Protein AF-0000000084345725 (afdb_homodimer)

Organism: NCBI:txid1533

Structure (mmCIF, N/CA/C/O backbone):
data_AF-0000000084345725-model_v1
#
loop_
_entity.id
_entity.type
_entity.pdbx_description
1 polymer 'Helix-turn-helix domain-containing protein'
#
loop_
_atom_site.group_PDB
_atom_site.id
_atom_site.type_symbol
_atom_site.label_atom_id
_atom_site.label_alt_id
_atom_site.label_comp_id
_atom_site.label_asym_id
_atom_site.label_entity_id
_atom_site.label_seq_id
_atom_site.pdbx_PDB_ins_code
_atom_site.Cartn_x
_atom_site.Cartn_y
_atom_site.Cartn_z
_atom_site.occupancy
_atom_site.B_iso_or_equiv
_atom_site.auth_seq_id
_atom_site.auth_comp_id
_atom_site.auth_asym_id
_atom_site.auth_atom_id
_atom_site.pdbx_PDB_model_num
ATOM 1 N N . MET A 1 1 ? 0.33 28.078 0.198 1 76.5 1 MET A N 1
ATOM 2 C CA . MET A 1 1 ? 0.834 27.156 1.213 1 76.5 1 MET A CA 1
ATOM 3 C C . MET A 1 1 ? 2.285 27.469 1.562 1 76.5 1 MET A C 1
ATOM 5 O O . MET A 1 1 ? 3.104 27.703 0.672 1 76.5 1 MET A O 1
ATOM 9 N N . LYS A 1 2 ? 2.539 27.641 2.902 1 86.38 2 LYS A N 1
ATOM 10 C CA . LYS A 1 2 ? 3.906 27.875 3.361 1 86.38 2 LYS A CA 1
ATOM 11 C C . LYS A 1 2 ? 4.734 26.594 3.273 1 86.38 2 LYS A C 1
ATOM 13 O O . LYS A 1 2 ? 4.184 25.5 3.193 1 86.38 2 LYS A O 1
ATOM 18 N N . ASP A 1 3 ? 6.055 26.812 3.158 1 85.25 3 ASP A N 1
ATOM 19 C CA . ASP A 1 3 ? 6.922 25.641 3.16 1 85.25 3 ASP A CA 1
ATOM 20 C C . ASP A 1 3 ? 6.941 24.969 4.535 1 85.25 3 ASP A C 1
ATOM 22 O O . ASP A 1 3 ? 6.672 23.766 4.652 1 85.25 3 ASP A O 1
ATOM 26 N N . ILE A 1 4 ? 7.258 25.906 5.484 1 87.38 4 ILE A N 1
ATOM 27 C CA . ILE A 1 4 ? 7.336 25.406 6.848 1 87.38 4 ILE A CA 1
ATOM 28 C C . ILE A 1 4 ? 6.574 26.328 7.789 1 87.38 4 ILE A C 1
ATOM 30 O O . ILE A 1 4 ? 6.688 27.547 7.691 1 87.38 4 ILE A O 1
ATOM 34 N N . VAL A 1 5 ? 5.73 25.781 8.664 1 87.88 5 VAL A N 1
ATOM 35 C CA . VAL A 1 5 ? 5.129 26.484 9.781 1 87.88 5 VAL A CA 1
ATOM 36 C C . VAL A 1 5 ? 5.676 25.953 11.102 1 87.88 5 VAL A C 1
ATOM 38 O O . VAL A 1 5 ? 5.762 24.734 11.289 1 87.88 5 VAL A O 1
ATOM 41 N N . LYS A 1 6 ? 6.098 26.859 11.922 1 86.19 6 LYS A N 1
ATOM 42 C CA . LYS A 1 6 ? 6.621 26.484 13.227 1 86.19 6 LYS A CA 1
ATOM 43 C C . LYS A 1 6 ? 5.52 26.484 14.281 1 86.19 6 LYS A C 1
ATOM 45 O O . LYS A 1 6 ? 4.793 27.469 14.43 1 86.19 6 LYS A O 1
ATOM 50 N N . LEU A 1 7 ? 5.371 25.328 14.898 1 86.88 7 LEU A N 1
ATOM 51 C CA . LEU A 1 7 ? 4.484 25.234 16.047 1 86.88 7 LEU A CA 1
ATOM 52 C C . LEU A 1 7 ? 5.234 25.547 17.344 1 86.88 7 LEU A C 1
ATOM 54 O O . LEU A 1 7 ? 6.145 24.812 17.734 1 86.88 7 LEU A O 1
ATOM 58 N N . THR A 1 8 ? 4.812 26.562 18 1 83.88 8 THR A N 1
ATOM 59 C CA . THR A 1 8 ? 5.637 27.109 19.078 1 83.88 8 THR A CA 1
ATOM 60 C C . THR A 1 8 ? 4.93 27 20.422 1 83.88 8 THR A C 1
ATOM 62 O O . THR A 1 8 ? 5.535 27.219 21.469 1 83.88 8 THR A O 1
ATOM 65 N N . THR A 1 9 ? 3.662 26.656 20.438 1 84.12 9 THR A N 1
ATOM 66 C CA . THR A 1 9 ? 2.945 26.547 21.703 1 84.12 9 THR A CA 1
ATOM 67 C C . THR A 1 9 ? 2.576 25.094 21.984 1 84.12 9 THR A C 1
ATOM 69 O O . THR A 1 9 ? 2.438 24.281 21.062 1 84.12 9 THR A O 1
ATOM 72 N N . LEU A 1 10 ? 2.434 24.797 23.266 1 82.69 10 LEU A N 1
ATOM 73 C CA . LEU A 1 10 ? 2.023 23.453 23.672 1 82.69 10 LEU A CA 1
ATOM 74 C C . LEU A 1 10 ? 0.657 23.109 23.078 1 82.69 10 LEU A C 1
ATOM 76 O O . LEU A 1 10 ? 0.41 21.953 22.719 1 82.69 10 LEU A O 1
ATOM 80 N N . GLU A 1 11 ? -0.155 24.094 23.031 1 86.62 11 GLU A N 1
ATOM 81 C CA . GLU A 1 11 ? -1.493 23.891 22.484 1 86.62 11 GLU A CA 1
ATOM 82 C C . GLU A 1 11 ? -1.433 23.484 21.016 1 86.62 11 GLU A C 1
ATOM 84 O O . GLU A 1 11 ? -2.146 22.578 20.578 1 86.62 11 GLU A O 1
ATOM 89 N N . GLN A 1 12 ? -0.659 24.141 20.25 1 88.56 12 GLN A N 1
ATOM 90 C CA . GLN A 1 12 ? -0.478 23.812 18.844 1 88.56 12 GLN A CA 1
ATOM 91 C C . GLN A 1 12 ? 0.077 22.391 18.672 1 88.56 12 GLN A C 1
ATOM 93 O O . GLN A 1 12 ? -0.401 21.625 17.828 1 88.56 12 GLN A O 1
ATOM 98 N N . ILE A 1 13 ? 0.986 22.094 19.484 1 85.19 13 ILE A N 1
ATOM 99 C CA . ILE A 1 13 ? 1.652 20.812 19.391 1 85.19 13 ILE A CA 1
ATOM 100 C C . ILE A 1 13 ? 0.672 19.688 19.766 1 85.19 13 ILE A C 1
ATOM 102 O O . ILE A 1 13 ? 0.601 18.672 19.078 1 85.19 13 ILE A O 1
ATOM 106 N N . LYS A 1 14 ? -0.036 19.891 20.844 1 88.12 14 LYS A N 1
ATOM 107 C CA . LYS A 1 14 ? -1.043 18.922 21.25 1 88.12 14 LYS A CA 1
ATOM 108 C C . LYS A 1 14 ? -2.117 18.75 20.172 1 88.12 14 LYS A C 1
ATOM 110 O O . LYS A 1 14 ? -2.557 17.641 19.906 1 88.12 14 LYS A O 1
ATOM 115 N N . THR A 1 15 ? -2.51 19.875 19.672 1 92.81 15 THR A N 1
ATOM 116 C CA . THR A 1 15 ? -3.518 19.844 18.609 1 92.81 15 THR A CA 1
ATOM 117 C C . THR A 1 15 ? -3.004 19.094 17.391 1 92.81 15 THR A C 1
ATOM 119 O O . THR A 1 15 ? -3.705 18.234 16.844 1 92.81 15 THR A O 1
ATOM 122 N N . TYR A 1 16 ? -1.812 19.312 17.047 1 91.12 16 TYR A N 1
ATOM 123 C CA . TYR A 1 16 ? -1.179 18.719 15.867 1 91.12 16 TYR A CA 1
ATOM 124 C C . TYR A 1 16 ? -0.95 17.219 16.078 1 91.12 16 TYR A C 1
ATOM 126 O O . TYR A 1 16 ? -1.096 16.422 15.148 1 91.12 16 TYR A O 1
ATOM 134 N N . SER A 1 17 ? -0.667 16.844 17.344 1 89.12 17 SER A N 1
ATOM 135 C CA . SER A 1 17 ? -0.181 15.5 17.625 1 89.12 17 SER A CA 1
ATOM 136 C C . SER A 1 17 ? -1.336 14.531 17.875 1 89.12 17 SER A C 1
ATOM 138 O O . SER A 1 17 ? -1.119 13.336 18.078 1 89.12 17 SER A O 1
ATOM 140 N N . ASP A 1 18 ? -2.521 15.039 17.891 1 92.88 18 ASP A N 1
ATOM 141 C CA . ASP A 1 18 ? -3.678 14.172 18.078 1 92.88 18 ASP A CA 1
ATOM 142 C C . ASP A 1 18 ? -3.785 13.141 16.953 1 92.88 18 ASP A C 1
ATOM 144 O O . ASP A 1 18 ? -3.736 13.5 15.773 1 92.88 18 ASP A O 1
ATOM 148 N N . PRO A 1 19 ? -3.938 11.875 17.312 1 93.12 19 PRO A N 1
ATOM 149 C CA . PRO A 1 19 ? -3.938 10.812 16.297 1 93.12 19 PRO A CA 1
ATOM 150 C C . PRO A 1 19 ? -5.016 11.016 15.242 1 93.12 19 PRO A C 1
ATOM 152 O O . PRO A 1 19 ? -4.773 10.766 14.055 1 93.12 19 PRO A O 1
ATOM 155 N N . TYR A 1 20 ? -6.191 11.336 15.633 1 94.06 20 TYR A N 1
ATOM 156 C CA . TYR A 1 20 ? -7.266 11.547 14.672 1 94.06 20 TYR A CA 1
ATOM 157 C C . TYR A 1 20 ? -6.957 12.727 13.766 1 94.06 20 TYR A C 1
ATOM 159 O O . TYR A 1 20 ? -7.219 12.68 12.562 1 94.06 20 TYR A O 1
ATOM 167 N N . ARG A 1 21 ? -6.418 13.742 14.281 1 95.38 21 ARG A N 1
ATOM 168 C CA . ARG A 1 21 ? -6.066 14.914 13.5 1 95.38 21 ARG A CA 1
ATOM 169 C C . ARG A 1 21 ? -4.898 14.625 12.562 1 95.38 21 ARG A C 1
ATOM 171 O O . ARG A 1 21 ? -4.836 15.148 1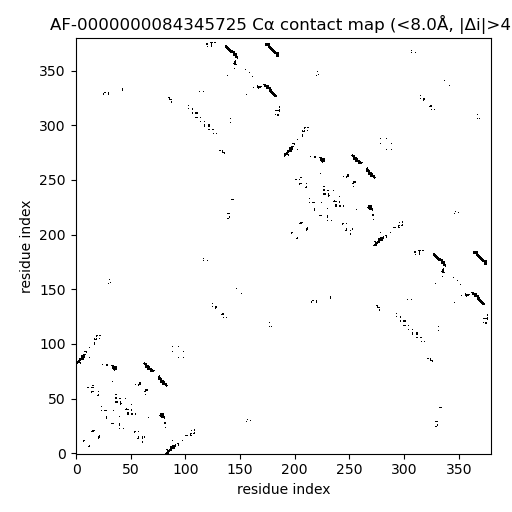1.453 1 95.38 21 ARG A O 1
ATOM 178 N N . LEU A 1 22 ? -4.051 13.789 13.086 1 92.5 22 LEU A N 1
ATOM 179 C CA . LEU A 1 22 ? -2.963 13.352 12.219 1 92.5 22 LEU A CA 1
ATOM 180 C C . LEU A 1 22 ? -3.504 12.586 11.016 1 92.5 22 LEU A C 1
ATOM 182 O O . LEU A 1 22 ? -2.992 12.719 9.898 1 92.5 22 LEU A O 1
ATOM 186 N N . LYS A 1 23 ? -4.5 11.812 11.211 1 93.56 23 LYS A N 1
ATOM 187 C CA . LYS A 1 23 ? -5.145 11.109 10.102 1 93.56 23 LYS A CA 1
ATOM 188 C C . LYS A 1 23 ? -5.762 12.086 9.109 1 93.56 23 LYS A C 1
ATOM 190 O O . LYS A 1 23 ? -5.621 11.922 7.895 1 93.56 23 LYS A O 1
ATOM 195 N N . ILE A 1 24 ? -6.402 13.094 9.609 1 94.56 24 ILE A N 1
ATOM 196 C CA . ILE A 1 24 ? -7.02 14.117 8.773 1 94.56 24 ILE A CA 1
ATOM 197 C C . ILE A 1 24 ? -5.949 14.844 7.957 1 94.56 24 ILE A C 1
ATOM 199 O O . ILE A 1 24 ? -6.094 15.016 6.746 1 94.56 24 ILE A O 1
ATOM 203 N N . ILE A 1 25 ? -4.879 15.219 8.641 1 92.62 25 ILE A N 1
ATOM 204 C CA . ILE A 1 25 ? -3.781 15.945 8.008 1 92.62 25 ILE A CA 1
ATOM 205 C C . ILE A 1 25 ? -3.174 15.086 6.902 1 92.62 25 ILE A C 1
ATOM 207 O O . ILE A 1 25 ? -2.932 15.57 5.793 1 92.62 25 ILE A O 1
ATOM 211 N N . THR A 1 26 ? -2.984 13.812 7.23 1 89.5 26 THR A N 1
ATOM 212 C CA . THR A 1 26 ? -2.424 12.875 6.262 1 89.5 26 THR A CA 1
ATOM 213 C C . THR A 1 26 ? -3.33 12.758 5.043 1 89.5 26 THR A C 1
ATOM 215 O O . THR A 1 26 ? -2.855 12.789 3.904 1 89.5 26 THR A O 1
ATOM 218 N N . LEU A 1 27 ? -4.566 12.625 5.277 1 90.88 27 LEU A N 1
ATOM 219 C CA . LEU A 1 27 ? -5.543 12.5 4.199 1 90.88 27 LEU A CA 1
ATOM 220 C C . LEU A 1 27 ? -5.523 13.727 3.299 1 90.88 27 LEU A C 1
ATOM 222 O O . LEU A 1 27 ? -5.465 13.609 2.072 1 90.88 27 LEU A O 1
ATOM 226 N N . ILE A 1 28 ? -5.551 14.906 3.885 1 92.06 28 ILE A N 1
ATOM 227 C CA . ILE A 1 28 ? -5.574 16.141 3.109 1 92.06 28 ILE A CA 1
ATOM 228 C C . ILE A 1 28 ? -4.277 16.281 2.316 1 92.06 28 ILE A C 1
ATOM 230 O O . ILE A 1 28 ? -4.301 16.609 1.131 1 92.06 28 ILE A O 1
ATOM 234 N N . ARG A 1 29 ? -3.203 16 2.99 1 88.06 29 ARG A N 1
ATOM 235 C CA . ARG A 1 29 ? -1.896 16.109 2.346 1 88.06 29 ARG A CA 1
ATOM 236 C C . ARG A 1 29 ? -1.817 15.195 1.122 1 88.06 29 ARG A C 1
ATOM 238 O O . ARG A 1 29 ? -1.421 15.641 0.041 1 88.06 29 ARG A O 1
ATOM 245 N N . ASN A 1 30 ? -2.248 14.023 1.254 1 85.44 30 ASN A N 1
ATOM 246 C CA . ASN A 1 30 ? -2.1 13.023 0.203 1 85.44 30 ASN A CA 1
ATOM 247 C C . ASN A 1 30 ? -3.154 13.188 -0.886 1 85.44 30 ASN A C 1
ATOM 249 O O . ASN A 1 30 ? -3.006 12.656 -1.988 1 85.44 30 ASN A O 1
ATOM 253 N N . ASN A 1 31 ? -4.246 13.859 -0.518 1 86.25 31 ASN A N 1
ATOM 254 C CA . ASN A 1 31 ? -5.254 14.172 -1.526 1 86.25 31 ASN A CA 1
ATOM 255 C C . ASN A 1 31 ? -4.777 15.273 -2.469 1 86.25 31 ASN A C 1
ATOM 257 O O . ASN A 1 31 ? -5.293 15.406 -3.58 1 86.25 31 ASN A O 1
ATOM 261 N N . LYS A 1 32 ? -3.861 16.125 -2.035 1 83.94 32 LYS A N 1
ATOM 262 C CA . LYS A 1 32 ? -3.195 17.188 -2.795 1 83.94 32 LYS A CA 1
ATOM 263 C C . LYS A 1 32 ? -4.195 18.234 -3.268 1 83.94 32 LYS A C 1
ATOM 265 O O . LYS A 1 32 ? -3.918 18.984 -4.207 1 83.94 32 LYS A O 1
ATOM 270 N N . GLU A 1 33 ? -5.41 18.203 -2.787 1 88.62 33 GLU A N 1
ATOM 271 C CA . GLU A 1 33 ? -6.445 19.188 -3.053 1 88.62 33 GLU A CA 1
ATOM 272 C C . GLU A 1 33 ? -7.266 19.484 -1.8 1 88.62 33 GLU A C 1
ATOM 274 O O . GLU A 1 33 ? -7.383 18.625 -0.917 1 88.62 33 GLU A O 1
ATOM 279 N N . PRO A 1 34 ? -7.781 20.703 -1.775 1 95.12 34 PRO A N 1
ATOM 280 C CA . PRO A 1 34 ? -8.664 21 -0.646 1 95.12 34 PRO A CA 1
ATOM 281 C C . PRO A 1 34 ? -9.891 20.094 -0.6 1 95.12 34 PRO A C 1
ATOM 283 O O . PRO A 1 34 ? -10.367 19.641 -1.644 1 95.12 34 PRO A O 1
ATOM 286 N N . LEU A 1 35 ? -10.383 19.859 0.597 1 95.88 35 LEU A N 1
ATOM 287 C CA . LEU A 1 35 ? -11.516 18.969 0.813 1 95.88 35 LEU A CA 1
ATOM 288 C C . LEU A 1 35 ? -12.539 19.609 1.746 1 95.88 35 LEU A C 1
ATOM 290 O O . LEU A 1 35 ? -12.18 20.391 2.623 1 95.88 35 LEU A O 1
ATOM 294 N N . THR A 1 36 ? -13.781 19.234 1.504 1 95.75 36 THR A N 1
ATOM 295 C CA . THR A 1 36 ? -14.828 19.609 2.451 1 95.75 36 THR A CA 1
ATOM 296 C C . THR A 1 36 ? -14.836 18.672 3.65 1 95.75 36 THR A C 1
ATOM 298 O O . THR A 1 36 ? -14.258 17.578 3.594 1 95.75 36 THR A O 1
ATOM 301 N N . VAL A 1 37 ? -15.508 19.172 4.699 1 95.81 37 VAL A N 1
ATOM 302 C CA . VAL A 1 37 ? -15.672 18.328 5.879 1 95.81 37 VAL A CA 1
ATOM 303 C C . VAL A 1 37 ? -16.375 17.016 5.488 1 95.81 37 VAL A C 1
ATOM 305 O O . VAL A 1 37 ? -15.977 15.945 5.938 1 95.81 37 VAL A O 1
ATOM 308 N N . LYS A 1 38 ? -17.281 17.094 4.656 1 93.88 38 LYS A N 1
ATOM 309 C CA . LYS A 1 38 ? -18.031 15.922 4.215 1 93.88 38 LYS A CA 1
ATOM 310 C C . LYS A 1 38 ? -17.125 14.953 3.467 1 93.88 38 LYS A C 1
ATOM 312 O O . LYS A 1 38 ? -17.188 13.742 3.689 1 93.88 38 LYS A O 1
ATOM 317 N N . GLU A 1 39 ? -16.375 15.414 2.621 1 93.25 39 GLU A N 1
ATOM 318 C CA . GLU A 1 39 ? -15.453 14.578 1.855 1 93.25 39 GLU A CA 1
ATOM 319 C C . GLU A 1 39 ? -14.445 13.891 2.768 1 93.25 39 GLU A C 1
ATOM 321 O O . GLU A 1 39 ? -14.141 12.711 2.584 1 93.25 39 GLU A O 1
ATOM 326 N N . ILE A 1 40 ? -13.938 14.609 3.701 1 95.06 40 ILE A N 1
ATOM 327 C CA . ILE A 1 40 ? -12.984 14.047 4.652 1 95.06 40 ILE A CA 1
ATOM 328 C C . ILE A 1 40 ? -13.648 12.93 5.453 1 95.06 40 ILE A C 1
ATOM 330 O O . ILE A 1 40 ? -13.078 11.844 5.613 1 95.06 40 ILE A O 1
ATOM 334 N N . ALA A 1 41 ? -14.828 13.211 5.887 1 94.62 41 ALA A N 1
ATOM 335 C CA . ALA A 1 41 ? -15.578 12.234 6.66 1 94.62 41 ALA A CA 1
ATOM 336 C C . ALA A 1 41 ? -15.828 10.961 5.848 1 94.62 41 ALA A C 1
ATOM 338 O O . ALA A 1 41 ? -15.648 9.852 6.348 1 94.62 41 ALA A O 1
ATOM 339 N N . ASP A 1 42 ? -16.203 11.109 4.629 1 89.88 42 ASP A N 1
ATOM 340 C CA . ASP A 1 42 ? -16.453 9.977 3.748 1 89.88 42 ASP A CA 1
ATOM 341 C C . ASP A 1 42 ? -15.195 9.133 3.553 1 89.88 42 ASP A C 1
ATOM 343 O O . ASP A 1 42 ? -15.234 7.906 3.652 1 89.88 42 ASP A O 1
ATOM 347 N N . LYS A 1 43 ? -14.109 9.812 3.328 1 87.81 43 LYS A N 1
ATOM 348 C CA . LYS A 1 43 ? -12.859 9.125 3.043 1 87.81 43 LYS A CA 1
ATOM 349 C C . LYS A 1 43 ? -12.328 8.414 4.285 1 87.81 43 LYS A C 1
ATOM 351 O O . LYS A 1 43 ? -11.656 7.383 4.18 1 87.81 43 LYS A O 1
ATOM 356 N N . LEU A 1 44 ? -12.594 8.945 5.445 1 89.44 44 LEU A N 1
ATOM 357 C CA . LEU A 1 44 ? -12.156 8.344 6.703 1 89.44 44 LEU A CA 1
ATOM 358 C C . LEU A 1 44 ? -13.219 7.41 7.262 1 89.44 44 LEU A C 1
ATOM 360 O O . LEU A 1 44 ? -13.008 6.75 8.281 1 89.44 44 LEU A O 1
ATOM 364 N N . GLU A 1 45 ? -14.336 7.32 6.559 1 85.31 45 GLU A N 1
ATOM 365 C CA . GLU A 1 45 ? -15.477 6.543 7.043 1 85.31 45 GLU A CA 1
ATOM 366 C C . GLU A 1 45 ? -15.844 6.938 8.469 1 85.31 45 GLU A C 1
ATOM 368 O O . GLU A 1 45 ? -15.969 6.078 9.344 1 85.31 45 GLU A O 1
ATOM 373 N N . GLU A 1 46 ? -15.969 8.211 8.68 1 90.31 46 GLU A N 1
ATOM 374 C CA . GLU A 1 46 ? -16.312 8.797 9.977 1 90.31 46 GLU A CA 1
ATOM 375 C C . GLU A 1 46 ? -17.531 9.711 9.867 1 90.31 46 GLU A C 1
ATOM 377 O O . GLU A 1 46 ? -17.953 10.047 8.766 1 90.31 46 GLU A O 1
ATOM 382 N N . VAL A 1 47 ? -18.109 10.141 10.992 1 92.44 47 VAL A N 1
ATOM 383 C CA . VAL A 1 47 ? -19.25 11.055 11.031 1 92.44 47 VAL A CA 1
ATOM 384 C C . VAL A 1 47 ? -18.766 12.492 10.844 1 92.44 47 VAL A C 1
ATOM 386 O O . VAL A 1 47 ? -17.734 12.883 11.406 1 92.44 47 VAL A O 1
ATOM 389 N N . PRO A 1 48 ? -19.531 13.258 10.094 1 94.06 48 PRO A N 1
ATOM 390 C CA . PRO A 1 48 ? -19.125 14.633 9.797 1 94.06 48 PRO A CA 1
ATOM 391 C C . PRO A 1 48 ? -18.969 15.484 11.062 1 94.06 48 PRO A C 1
ATOM 393 O O . PRO A 1 48 ? -18.078 16.328 11.125 1 94.06 48 PRO A O 1
ATOM 396 N N . ALA A 1 49 ? -19.75 15.242 11.992 1 94.38 49 ALA A N 1
ATOM 397 C CA . ALA A 1 49 ? -19.703 16.047 13.211 1 94.38 49 ALA A CA 1
ATOM 398 C C . ALA A 1 49 ? -18.328 15.953 13.867 1 94.38 49 ALA A C 1
ATOM 400 O O . ALA A 1 49 ? -17.766 16.969 14.305 1 94.38 49 ALA A O 1
ATOM 401 N N . LYS A 1 50 ? -17.797 14.766 13.969 1 95.31 50 LYS A N 1
ATOM 402 C CA . LYS A 1 50 ? -16.484 14.539 14.562 1 95.31 50 LYS A CA 1
ATOM 403 C C . LYS A 1 50 ? -15.391 15.227 13.758 1 95.31 50 LYS A C 1
ATOM 405 O O . LYS A 1 50 ? -14.508 15.867 14.328 1 95.31 50 LYS A O 1
ATOM 410 N N . VAL A 1 51 ? -15.5 15.078 12.484 1 96.69 51 VAL A N 1
ATOM 411 C CA . VAL A 1 51 ? -14.516 15.68 11.594 1 96.69 51 VAL A CA 1
ATOM 412 C C . VAL A 1 51 ? -14.562 17.203 11.719 1 96.69 51 VAL A C 1
ATOM 414 O O . VAL A 1 51 ? -13.523 17.859 11.773 1 96.69 51 VAL A O 1
ATOM 417 N N . HIS A 1 52 ? -15.734 17.75 11.805 1 96.31 52 HIS A N 1
ATOM 418 C CA . HIS A 1 52 ? -15.906 19.188 11.938 1 96.31 52 HIS A CA 1
ATOM 419 C C . HIS A 1 52 ? -15.195 19.719 13.18 1 96.31 52 HIS A C 1
ATOM 421 O O . HIS A 1 52 ? -14.484 20.719 13.109 1 96.31 52 HIS A O 1
ATOM 427 N N . TYR A 1 53 ? -15.375 19.031 14.18 1 97 53 TYR A N 1
ATOM 428 C CA . TYR A 1 53 ? -14.742 19.406 15.438 1 97 53 TYR A CA 1
ATOM 429 C C . TYR A 1 53 ? -13.234 19.5 15.289 1 97 53 TYR A C 1
ATOM 431 O O . TYR A 1 53 ? -12.617 20.484 15.703 1 97 53 TYR A O 1
ATOM 439 N N . HIS A 1 54 ? -12.648 18.531 14.766 1 97.31 54 HIS A N 1
ATOM 440 C CA . HIS A 1 54 ? -11.195 18.469 14.641 1 97.31 54 HIS A CA 1
ATOM 441 C C . HIS A 1 54 ? -10.688 19.484 13.617 1 97.31 54 HIS A C 1
ATOM 443 O O . HIS A 1 54 ? -9.609 20.062 13.781 1 97.31 54 HIS A O 1
ATOM 449 N N . ILE A 1 55 ? -11.492 19.719 12.602 1 97.38 55 ILE A N 1
ATOM 450 C CA . ILE A 1 55 ? -11.125 20.703 11.594 1 97.38 55 ILE A CA 1
ATOM 451 C C . ILE A 1 55 ? -11.062 22.094 12.227 1 97.38 55 ILE A C 1
ATOM 453 O O . ILE A 1 55 ? -10.125 22.859 11.969 1 97.38 55 ILE A O 1
ATOM 457 N N . LYS A 1 56 ? -11.969 22.391 13.031 1 97.06 56 LYS A N 1
ATOM 458 C CA . LYS A 1 56 ? -11.992 23.688 13.688 1 97.06 56 LYS A CA 1
ATOM 459 C C . LYS A 1 56 ? -10.805 23.859 14.633 1 97.06 56 LYS A C 1
ATOM 461 O O . LYS A 1 56 ? -10.211 24.938 14.703 1 97.06 56 LYS A O 1
ATOM 466 N N . LYS A 1 57 ? -10.477 22.844 15.312 1 96.75 57 LYS A N 1
ATOM 467 C CA . LYS A 1 57 ? -9.312 22.891 16.188 1 96.75 57 LYS A CA 1
ATOM 468 C C . LYS A 1 57 ? -8.023 23.094 15.398 1 96.75 57 LYS A C 1
ATOM 470 O O . LYS A 1 57 ? -7.164 23.875 15.797 1 96.75 57 LYS A O 1
ATOM 475 N N . LEU A 1 58 ? -7.902 22.391 14.297 1 97.12 58 LEU A N 1
ATOM 476 C CA . LEU A 1 58 ? -6.734 22.5 13.43 1 97.12 58 LEU A CA 1
ATOM 477 C C . LEU A 1 58 ? -6.645 23.906 12.82 1 97.12 58 LEU A C 1
ATOM 479 O O . LEU A 1 58 ? -5.555 24.453 12.695 1 97.12 58 LEU A O 1
ATOM 483 N N . GLU A 1 59 ? -7.805 24.391 12.477 1 96.38 59 GLU A N 1
ATOM 484 C CA . GLU A 1 59 ? -7.867 25.75 11.922 1 96.38 59 GLU A CA 1
ATOM 485 C C . GLU A 1 59 ? -7.418 26.781 12.938 1 96.38 59 GLU A C 1
ATOM 487 O O . GLU A 1 59 ? -6.621 27.672 12.625 1 96.38 59 GLU A O 1
ATOM 492 N N . LYS A 1 60 ? -7.875 26.672 14.133 1 95.56 60 LYS A N 1
ATOM 493 C CA . LYS A 1 60 ? -7.516 27.578 15.211 1 95.56 60 LYS A CA 1
ATOM 494 C C . LYS A 1 60 ? -6.016 27.531 15.5 1 95.56 60 LYS A C 1
ATOM 496 O O . LYS A 1 60 ? -5.406 28.547 15.836 1 95.56 60 LYS A O 1
ATOM 501 N N . ALA A 1 61 ? -5.465 26.359 15.328 1 94.25 61 ALA A N 1
ATOM 502 C CA . ALA A 1 61 ? -4.047 26.156 15.609 1 94.25 61 ALA A CA 1
ATOM 503 C C . ALA A 1 61 ? -3.188 26.609 14.43 1 94.25 61 ALA A C 1
ATOM 505 O O . ALA A 1 61 ? -1.956 26.562 14.5 1 94.25 61 ALA A O 1
ATOM 506 N N . GLY A 1 62 ? -3.803 26.969 13.336 1 93.81 62 GLY A N 1
ATOM 507 C CA . GLY A 1 62 ? -3.078 27.453 12.172 1 93.81 62 GLY A CA 1
ATOM 508 C C . GLY A 1 62 ? -2.52 26.344 11.305 1 93.81 62 GLY A C 1
ATOM 509 O O . GLY A 1 62 ? -1.587 26.562 10.531 1 93.81 62 GLY A O 1
ATOM 510 N N . ILE A 1 63 ? -3.031 25.203 11.422 1 94.69 63 ILE A N 1
ATOM 511 C CA . ILE A 1 63 ? -2.539 24.031 10.695 1 94.69 63 ILE A CA 1
ATOM 512 C C . ILE A 1 63 ? -3.336 23.859 9.406 1 94.69 63 ILE A C 1
ATOM 514 O O . ILE A 1 63 ? -2.773 23.516 8.359 1 94.69 63 ILE A O 1
ATOM 518 N N . ILE A 1 64 ? -4.602 24.062 9.492 1 96.88 64 ILE A N 1
ATOM 519 C CA . ILE A 1 64 ? -5.516 24 8.352 1 96.88 64 ILE A CA 1
ATOM 520 C C . ILE A 1 64 ? -6.184 25.359 8.156 1 96.88 64 ILE A C 1
ATOM 522 O O . ILE A 1 64 ? -6.312 26.141 9.102 1 96.88 64 ILE A O 1
ATOM 526 N N . GLU A 1 65 ? -6.527 25.672 6.898 1 97.06 65 GLU A N 1
ATOM 527 C CA . GLU A 1 65 ? -7.211 26.938 6.625 1 97.06 65 GLU A CA 1
ATOM 528 C C . GLU A 1 65 ? -8.32 26.75 5.594 1 97.06 65 GLU A C 1
ATOM 530 O O . GLU A 1 65 ? -8.266 25.828 4.77 1 97.06 65 GLU A O 1
ATOM 535 N N . LEU A 1 66 ? -9.32 27.672 5.688 1 96.75 66 LEU A N 1
ATOM 536 C CA . LEU A 1 66 ? -10.359 27.75 4.664 1 96.75 66 LEU A CA 1
ATOM 537 C C . LEU A 1 66 ? -9.812 28.375 3.387 1 96.75 66 LEU A C 1
ATOM 539 O O . LEU A 1 66 ? -9.344 29.531 3.402 1 96.75 66 LEU A O 1
ATOM 543 N N . VAL A 1 67 ? -9.859 27.625 2.334 1 95.81 67 VAL A N 1
ATOM 544 C CA . VAL A 1 67 ? -9.188 28.109 1.134 1 95.81 67 VAL A CA 1
ATOM 545 C C . VAL A 1 67 ? -10.219 28.641 0.137 1 95.81 67 VAL A C 1
ATOM 547 O O . VAL A 1 67 ? -9.93 29.531 -0.657 1 95.81 67 VAL A O 1
ATOM 550 N N . ARG A 1 68 ? -11.422 28.031 0.107 1 94.12 68 ARG A N 1
ATOM 551 C CA . ARG A 1 68 ? -12.461 28.484 -0.815 1 94.12 68 ARG A CA 1
ATOM 552 C C . ARG A 1 68 ? -13.836 28.031 -0.361 1 94.12 68 ARG A C 1
ATOM 554 O O . ARG A 1 68 ? -13.961 27.109 0.452 1 94.12 68 ARG A O 1
ATOM 561 N N . THR A 1 69 ? -14.82 28.75 -0.845 1 94.56 69 THR A N 1
ATOM 562 C CA . THR A 1 69 ? -16.219 28.391 -0.611 1 94.56 69 THR A CA 1
ATOM 563 C C . THR A 1 69 ? -16.969 28.297 -1.931 1 94.56 69 THR A C 1
ATOM 565 O O . THR A 1 69 ? -16.609 28.938 -2.918 1 94.56 69 THR A O 1
ATOM 568 N N . LYS A 1 70 ? -17.844 27.375 -1.972 1 93 70 LYS A N 1
ATOM 569 C CA . LYS A 1 70 ? -18.688 27.203 -3.15 1 93 70 LYS A CA 1
ATOM 570 C C . LYS A 1 70 ? -20.156 27 -2.758 1 93 70 LYS A C 1
ATOM 572 O O . LYS A 1 70 ? -20.453 26.203 -1.856 1 93 70 LYS A O 1
ATOM 577 N N . GLU A 1 71 ? -20.969 27.766 -3.412 1 91.44 71 GLU A N 1
ATOM 578 C CA . GLU A 1 71 ? -22.391 27.562 -3.162 1 91.44 71 GLU A CA 1
ATOM 579 C C . GLU A 1 71 ? -22.953 26.406 -4.008 1 91.44 71 GLU A C 1
ATOM 581 O O . GLU A 1 71 ? -22.828 26.422 -5.234 1 91.44 71 GLU A O 1
ATOM 586 N N . ILE A 1 72 ? -23.406 25.422 -3.381 1 87.5 72 ILE A N 1
ATOM 587 C CA . ILE A 1 72 ? -24 24.281 -4.059 1 87.5 72 ILE A CA 1
ATOM 588 C C . ILE A 1 72 ? -25.453 24.094 -3.592 1 87.5 72 ILE A C 1
ATOM 590 O O . ILE A 1 72 ? -25.688 23.703 -2.447 1 87.5 72 ILE A O 1
ATOM 594 N N . LYS A 1 73 ? -26.359 24.219 -4.516 1 88.5 73 LYS A N 1
ATOM 595 C CA . LYS A 1 73 ? -27.781 24.062 -4.23 1 88.5 73 LYS A CA 1
ATOM 596 C C . LYS A 1 73 ? -28.203 24.859 -2.994 1 88.5 73 LYS A C 1
ATOM 598 O O . LYS A 1 73 ? -28.859 24.328 -2.1 1 88.5 73 LYS A O 1
ATOM 603 N N . GLY A 1 74 ? -27.703 26.016 -2.816 1 89.25 74 GLY A N 1
ATOM 604 C CA . GLY A 1 74 ? -28.094 26.922 -1.75 1 89.25 74 GLY A CA 1
ATOM 605 C C . GLY A 1 74 ? -27.281 26.734 -0.482 1 89.25 74 GLY A C 1
ATOM 606 O O . GLY A 1 74 ? -27.469 27.469 0.492 1 89.25 74 GLY A O 1
ATOM 607 N N . ILE A 1 75 ? -26.484 25.688 -0.479 1 89.44 75 ILE A N 1
ATOM 608 C CA . ILE A 1 75 ? -25.656 25.422 0.688 1 89.44 75 ILE A CA 1
ATOM 609 C C . ILE A 1 75 ? -24.203 25.828 0.391 1 89.44 75 ILE A C 1
ATOM 611 O O . ILE A 1 75 ? -23.688 25.531 -0.684 1 89.44 75 ILE A O 1
ATOM 615 N N . ILE A 1 76 ? -23.656 26.5 1.32 1 93 76 ILE A N 1
ATOM 616 C CA . ILE A 1 76 ? -22.281 26.922 1.142 1 93 76 ILE A CA 1
ATOM 617 C C . ILE A 1 76 ? -21.328 25.797 1.54 1 93 76 ILE A C 1
ATOM 619 O O . ILE A 1 76 ? -21.266 25.406 2.711 1 93 76 ILE A O 1
ATOM 623 N N . ALA A 1 77 ? -20.594 25.281 0.567 1 93.38 77 ALA A N 1
ATOM 624 C CA . ALA A 1 77 ? -19.578 24.266 0.83 1 93.38 77 ALA A CA 1
ATOM 625 C C . ALA A 1 77 ? -18.234 24.922 1.137 1 93.38 77 ALA A C 1
ATOM 627 O O . ALA A 1 77 ? -17.797 25.828 0.417 1 93.38 77 ALA A O 1
ATOM 628 N N . LYS A 1 78 ? -17.609 24.547 2.225 1 96.12 78 LYS A N 1
ATOM 629 C CA . LYS A 1 78 ? -16.312 25.078 2.633 1 96.12 78 LYS A CA 1
ATOM 630 C C . LYS A 1 78 ? -15.203 24.078 2.361 1 96.12 78 LYS A C 1
ATOM 632 O O . LYS A 1 78 ? -15.305 22.906 2.742 1 96.12 78 LYS A O 1
ATOM 637 N N . TYR A 1 79 ? -14.148 24.516 1.713 1 97 79 TYR A N 1
ATOM 638 C CA . TYR A 1 79 ? -13.016 23.656 1.373 1 97 79 TYR A CA 1
ATOM 639 C C . TYR A 1 79 ? -11.781 24.031 2.176 1 97 79 TYR A C 1
ATOM 641 O O . TYR A 1 79 ? -11.383 25.203 2.201 1 97 79 TYR A O 1
ATOM 649 N N . TYR A 1 80 ? -11.188 23.016 2.785 1 97.25 80 TYR A N 1
ATOM 650 C CA . TYR A 1 80 ? -10.055 23.234 3.68 1 97.25 80 TYR A CA 1
ATOM 651 C C . TYR A 1 80 ? -8.789 22.578 3.129 1 97.25 80 TYR A C 1
ATOM 653 O O . TYR A 1 80 ? -8.859 21.578 2.414 1 97.25 80 TYR A O 1
ATOM 661 N N . TYR A 1 81 ? -7.648 23.156 3.451 1 96.81 81 TYR A N 1
ATOM 662 C CA . TYR A 1 81 ? -6.348 22.609 3.092 1 96.81 81 TYR A CA 1
ATOM 663 C C . TYR A 1 81 ? -5.305 22.938 4.152 1 96.81 81 TYR A C 1
ATOM 665 O O . TYR A 1 81 ? -5.578 23.688 5.09 1 96.81 81 TYR A O 1
ATOM 673 N N . LEU A 1 82 ? -4.152 22.344 4.012 1 95.19 82 LEU A N 1
ATOM 674 C CA . LEU A 1 82 ? -3.045 22.578 4.934 1 95.19 82 LEU A CA 1
ATOM 675 C C . LEU A 1 82 ? -2.449 23.969 4.734 1 95.19 82 LEU A C 1
ATOM 677 O O . LEU A 1 82 ? -2.416 24.469 3.609 1 95.19 82 LEU A O 1
ATOM 681 N N . THR A 1 83 ? -1.934 24.484 5.824 1 95.12 83 THR A N 1
ATOM 682 C CA . THR A 1 83 ? -1.344 25.828 5.746 1 95.12 83 THR A CA 1
ATOM 683 C C . THR A 1 83 ? 0.116 25.734 5.305 1 95.12 83 THR A C 1
ATOM 685 O O . THR A 1 83 ? 0.71 26.75 4.922 1 95.12 83 THR A O 1
ATOM 688 N N . ALA A 1 84 ? 0.68 24.5 5.422 1 91.25 84 ALA A N 1
ATOM 689 C CA . ALA A 1 84 ? 2.1 24.359 5.109 1 91.25 84 ALA A CA 1
ATOM 690 C C . ALA A 1 84 ? 2.416 22.953 4.609 1 91.25 84 ALA A C 1
ATOM 692 O O . ALA A 1 84 ? 1.619 22.031 4.793 1 91.25 84 ALA A O 1
ATOM 693 N N . ASN A 1 85 ? 3.564 22.828 3.977 1 84.44 85 ASN A N 1
ATOM 694 C CA . ASN A 1 85 ? 4.043 21.531 3.537 1 84.44 85 ASN A CA 1
ATOM 695 C C . ASN A 1 85 ? 4.551 20.688 4.711 1 84.44 85 ASN A C 1
ATOM 697 O O . ASN A 1 85 ? 4.504 19.469 4.672 1 84.44 85 ASN A O 1
ATOM 701 N N . SER A 1 86 ? 5.062 21.484 5.633 1 84.62 86 SER A N 1
ATOM 702 C CA . SER A 1 86 ? 5.574 20.797 6.816 1 84.62 86 SER A CA 1
ATOM 703 C C . SER A 1 86 ? 5.391 21.641 8.07 1 84.62 86 SER A C 1
ATOM 705 O O . SER A 1 86 ? 5.242 22.859 7.984 1 84.62 86 SER A O 1
ATOM 707 N N . TYR A 1 87 ? 5.359 20.969 9.188 1 86.06 87 TYR A N 1
ATOM 708 C CA . TYR A 1 87 ? 5.227 21.609 10.484 1 86.06 87 TYR A CA 1
ATOM 709 C C . TYR A 1 87 ? 6.371 21.203 11.414 1 86.06 87 TYR A C 1
ATOM 711 O O . TYR A 1 87 ? 6.676 20.016 11.555 1 86.06 87 TYR A O 1
ATOM 719 N N . GLU A 1 88 ? 7.047 22.203 11.891 1 82.12 88 GLU A N 1
ATOM 720 C CA . GLU A 1 88 ? 8.164 21.953 12.797 1 82.12 88 GLU A CA 1
ATOM 721 C C . GLU A 1 88 ? 7.781 22.266 14.234 1 82.12 88 GLU A C 1
ATOM 723 O O . GLU A 1 88 ? 7.191 23.312 14.523 1 82.12 88 GLU A O 1
ATOM 728 N N . LEU A 1 89 ? 8.039 21.328 15 1 81.31 89 LEU A N 1
ATOM 729 C CA . LEU A 1 89 ? 7.844 21.562 16.422 1 81.31 89 LEU A CA 1
ATOM 730 C C . LEU A 1 89 ? 9.031 22.328 17.016 1 81.31 89 LEU A C 1
ATOM 732 O O . LEU A 1 89 ? 10.117 21.766 17.156 1 81.31 89 LEU A O 1
ATOM 736 N N . VAL A 1 90 ? 8.805 23.672 17.094 1 74.69 90 VAL A N 1
ATOM 737 C CA . VAL A 1 90 ? 9.875 24.562 17.562 1 74.69 90 VAL A CA 1
ATOM 738 C C . VAL A 1 90 ? 9.469 25.203 18.891 1 74.69 90 VAL A C 1
ATOM 740 O O . VAL A 1 90 ? 8.281 25.391 19.172 1 74.69 90 VAL A O 1
ATOM 743 N N . GLY A 1 91 ? 10.359 25.078 19.844 1 61.81 91 GLY A N 1
ATOM 744 C CA . GLY A 1 91 ? 10.109 25.891 21.016 1 61.81 91 GLY A CA 1
ATOM 745 C C . GLY A 1 91 ? 10.844 25.406 22.25 1 61.81 91 GLY A C 1
ATOM 746 O O . GLY A 1 91 ? 11.234 24.234 22.328 1 61.81 91 GLY A O 1
ATOM 747 N N . GLU A 1 92 ? 11.258 26.375 22.906 1 56.66 92 GLU A N 1
ATOM 748 C CA . GLU A 1 92 ? 12.023 26.172 24.141 1 56.66 92 GLU A CA 1
ATOM 749 C C . GLU A 1 92 ? 11.383 25.109 25.031 1 56.66 92 GLU A C 1
ATOM 751 O O . GLU A 1 92 ? 12.078 24.375 25.734 1 56.66 92 GLU A O 1
ATOM 756 N N . ASN A 1 93 ? 10.07 25.172 25.016 1 56.22 93 ASN A N 1
ATOM 757 C CA . ASN A 1 93 ? 9.359 24.266 25.906 1 56.22 93 ASN A CA 1
ATOM 758 C C . ASN A 1 93 ? 9.047 22.922 25.219 1 56.22 93 ASN A C 1
ATOM 760 O O . ASN A 1 93 ? 8.383 22.062 25.797 1 56.22 93 ASN A O 1
ATOM 764 N N . ILE A 1 94 ? 9.273 22.922 23.906 1 61.72 94 ILE A N 1
ATOM 765 C CA . ILE A 1 94 ? 9.07 21.656 23.219 1 61.72 94 ILE A CA 1
ATOM 766 C C . ILE A 1 94 ? 10.195 20.688 23.562 1 61.72 94 ILE A C 1
ATOM 768 O O . ILE A 1 94 ? 11.336 20.891 23.141 1 61.72 94 ILE A O 1
ATOM 772 N N . ASN A 1 95 ? 10.023 20.25 24.797 1 63.75 95 ASN A N 1
ATOM 773 C CA . ASN A 1 95 ? 10.984 19.328 25.391 1 63.75 95 ASN A CA 1
ATOM 774 C C . ASN A 1 95 ? 10.938 17.953 24.719 1 63.75 95 ASN A C 1
ATOM 776 O O . ASN A 1 95 ? 10.078 17.703 23.859 1 63.75 95 ASN A O 1
ATOM 780 N N . GLU A 1 96 ? 11.969 17.359 24.812 1 74.94 96 GLU A N 1
ATOM 781 C CA . GLU A 1 96 ? 12.164 15.992 24.375 1 74.94 96 GLU A CA 1
ATOM 782 C C . GLU A 1 96 ? 10.906 15.156 24.594 1 74.94 96 GLU A C 1
ATOM 784 O O . GLU A 1 96 ? 10.609 14.25 23.812 1 74.94 96 GLU A O 1
ATOM 789 N N . HIS A 1 97 ? 10.109 15.695 25.516 1 78.69 97 HIS A N 1
ATOM 790 C CA . HIS A 1 97 ? 8.914 14.93 25.844 1 78.69 97 HIS A CA 1
ATOM 791 C C . HIS A 1 97 ? 7.828 15.109 24.797 1 78.69 97 HIS A C 1
ATOM 793 O O . HIS A 1 97 ? 7.191 14.141 24.375 1 78.69 97 HIS A O 1
ATOM 799 N N . SER A 1 98 ? 7.637 16.328 24.344 1 79.12 98 SER A N 1
ATOM 800 C CA . SER A 1 98 ? 6.617 16.594 23.328 1 79.12 98 SER A CA 1
ATOM 801 C C . SER A 1 98 ? 6.957 15.906 22.016 1 79.12 98 SER A C 1
ATOM 803 O O . SER A 1 98 ? 6.07 15.406 21.312 1 79.12 98 SER A O 1
ATOM 805 N N . LYS A 1 99 ? 8.211 15.867 21.719 1 79.69 99 LYS A N 1
ATOM 806 C CA . LYS A 1 99 ? 8.664 15.188 20.5 1 79.69 99 LYS A CA 1
ATOM 807 C C . LYS A 1 99 ? 8.414 13.688 20.594 1 79.69 99 LYS A C 1
ATOM 809 O O . LYS A 1 99 ? 8.016 13.062 19.609 1 79.69 99 LYS A O 1
ATOM 814 N N . LYS A 1 100 ? 8.625 13.219 21.75 1 85.25 100 LYS A N 1
ATOM 815 C CA . LYS A 1 100 ? 8.383 11.797 21.969 1 85.25 100 LYS A CA 1
ATOM 816 C C . LYS A 1 100 ? 6.906 11.461 21.828 1 85.25 100 LYS A C 1
ATOM 818 O O . LYS A 1 100 ? 6.555 10.422 21.266 1 85.25 100 LYS A O 1
ATOM 823 N N . ILE A 1 101 ? 6.141 12.336 22.359 1 85.44 101 ILE A N 1
ATOM 824 C CA . ILE A 1 101 ? 4.699 12.125 22.266 1 85.44 101 ILE A CA 1
ATOM 825 C C . ILE A 1 101 ? 4.266 12.188 20.797 1 85.44 101 ILE A C 1
ATOM 827 O O . ILE A 1 101 ? 3.516 11.328 20.328 1 85.44 101 ILE A O 1
ATOM 831 N N . TYR A 1 102 ? 4.746 13.203 20.109 1 86.31 102 TYR A N 1
ATOM 832 C CA . TYR A 1 102 ? 4.449 13.328 18.688 1 86.31 102 TYR A CA 1
ATOM 833 C C . TYR A 1 102 ? 4.852 12.07 17.922 1 86.31 102 TYR A C 1
ATOM 835 O O . TYR A 1 102 ? 4.051 11.508 17.172 1 86.31 102 TYR A O 1
ATOM 843 N N . LYS A 1 103 ? 6.012 11.648 18.188 1 88.69 103 LYS A N 1
ATOM 844 C CA . LYS A 1 103 ? 6.523 10.445 17.531 1 88.69 103 LYS A CA 1
ATOM 845 C C . LYS A 1 103 ? 5.621 9.242 17.797 1 88.69 103 LYS A C 1
ATOM 847 O O . LYS A 1 103 ? 5.258 8.516 16.875 1 88.69 103 LYS A O 1
ATOM 852 N N . SER A 1 104 ? 5.273 9.117 19 1 92.44 104 SER A N 1
ATOM 853 C CA . SER A 1 104 ? 4.434 7.984 19.391 1 92.44 104 SER A CA 1
ATOM 854 C C . SER A 1 104 ? 3.086 8.031 18.672 1 92.44 104 SER A C 1
ATOM 856 O O . SER A 1 104 ? 2.58 6.996 18.234 1 92.44 104 SER A O 1
ATOM 858 N N . GLN A 1 105 ? 2.549 9.164 18.594 1 91.62 105 GLN A N 1
ATOM 859 C CA . GLN A 1 105 ? 1.243 9.312 17.953 1 91.62 105 GLN A CA 1
ATOM 860 C C . GLN A 1 105 ? 1.331 9.047 16.453 1 91.62 105 GLN A C 1
ATOM 862 O O . GLN A 1 105 ? 0.459 8.391 15.883 1 91.62 105 GLN A O 1
ATOM 867 N N . VAL A 1 106 ? 2.354 9.531 15.836 1 91.88 106 VAL A N 1
ATOM 868 C CA . VAL A 1 106 ? 2.557 9.297 14.414 1 91.88 106 VAL A CA 1
ATOM 869 C C . VAL A 1 106 ? 2.676 7.797 14.148 1 91.88 106 VAL A C 1
ATOM 871 O O . VAL A 1 106 ? 2.021 7.266 13.242 1 91.88 106 VAL A O 1
ATOM 874 N N . LEU A 1 107 ? 3.479 7.141 14.945 1 94.62 107 LEU A N 1
ATOM 875 C CA . LEU A 1 107 ? 3.689 5.707 14.773 1 94.62 107 LEU A CA 1
ATOM 876 C C . LEU A 1 107 ? 2.396 4.938 15.016 1 94.62 107 LEU A C 1
ATOM 878 O O . LEU A 1 107 ? 2.129 3.941 14.336 1 94.62 107 LEU A O 1
ATOM 882 N N . THR A 1 108 ? 1.646 5.418 15.961 1 95.12 108 THR A N 1
ATOM 883 C CA . THR A 1 108 ? 0.354 4.801 16.234 1 95.12 108 THR A CA 1
ATOM 884 C C . THR A 1 108 ? -0.564 4.898 15.016 1 95.12 108 THR A C 1
ATOM 886 O O . THR A 1 108 ? -1.206 3.918 14.641 1 95.12 108 THR A O 1
ATOM 889 N N . VAL A 1 109 ? -0.602 6.012 14.391 1 94.25 109 VAL A N 1
ATOM 890 C CA . VAL A 1 109 ? -1.453 6.246 13.227 1 94.25 109 VAL A CA 1
ATOM 891 C C . VAL A 1 109 ? -1.001 5.363 12.062 1 94.25 109 VAL A C 1
ATOM 893 O O . VAL A 1 109 ? -1.823 4.711 11.414 1 94.25 109 VAL A O 1
ATOM 896 N N . ILE A 1 110 ? 0.275 5.266 11.852 1 95.31 110 ILE A N 1
ATOM 897 C CA . ILE A 1 110 ? 0.82 4.418 10.797 1 95.31 110 ILE A CA 1
ATOM 898 C C . ILE A 1 110 ? 0.421 2.963 11.047 1 95.31 110 ILE A C 1
ATOM 900 O O . ILE A 1 110 ? -0.071 2.285 10.141 1 95.31 110 ILE A O 1
ATOM 904 N N . ASN A 1 111 ? 0.611 2.566 12.25 1 96.88 111 ASN A N 1
ATOM 905 C CA . ASN A 1 111 ? 0.25 1.203 12.617 1 96.88 111 ASN A CA 1
ATOM 906 C C . ASN A 1 111 ? -1.229 0.927 12.367 1 96.88 111 ASN A C 1
ATOM 908 O O . ASN A 1 111 ? -1.591 -0.145 11.875 1 96.88 111 ASN A O 1
ATOM 912 N N . GLU A 1 112 ? -2.029 1.846 12.703 1 94.81 112 GLU A N 1
ATOM 913 C CA . GLU A 1 112 ? -3.471 1.681 12.539 1 94.81 112 GLU A CA 1
ATOM 914 C C . GLU A 1 112 ? -3.842 1.531 11.062 1 94.81 112 GLU A C 1
ATOM 916 O O . GLU A 1 112 ? -4.676 0.697 10.711 1 94.81 112 GLU A O 1
ATOM 921 N N . PHE A 1 113 ? -3.221 2.328 10.227 1 94.75 113 PHE A N 1
ATOM 922 C CA . PHE A 1 113 ? -3.484 2.23 8.789 1 94.75 113 PHE A CA 1
ATOM 923 C C . PHE A 1 113 ? -3.064 0.866 8.258 1 94.75 113 PHE A C 1
ATOM 925 O O . PHE A 1 113 ? -3.818 0.222 7.523 1 94.75 113 PHE A O 1
ATOM 932 N N . TYR A 1 114 ? -1.93 0.367 8.633 1 97.69 114 TYR A N 1
ATOM 933 C CA . TYR A 1 114 ? -1.431 -0.924 8.172 1 97.69 114 TYR A CA 1
ATOM 934 C C . TYR A 1 114 ? -2.314 -2.061 8.672 1 97.69 114 TYR A C 1
ATOM 936 O O . TYR A 1 114 ? -2.648 -2.975 7.914 1 97.69 114 TYR A O 1
ATOM 944 N N . GLU A 1 115 ? -2.666 -1.973 9.922 1 97.19 115 GLU A N 1
ATOM 945 C CA . GLU A 1 115 ? -3.457 -3.051 10.5 1 97.19 115 GLU A CA 1
ATOM 946 C C . GLU A 1 115 ? -4.855 -3.105 9.891 1 97.19 115 GLU A C 1
ATOM 948 O O . GLU A 1 115 ? -5.383 -4.188 9.633 1 97.19 115 GLU A O 1
ATOM 953 N N . LYS A 1 116 ? -5.41 -1.97 9.727 1 95.12 116 LYS A N 1
ATOM 954 C CA . LYS A 1 116 ? -6.727 -1.923 9.094 1 95.12 116 LYS A CA 1
ATOM 955 C C . LYS A 1 116 ? -6.691 -2.537 7.699 1 95.12 116 LYS A C 1
ATOM 957 O O . LYS A 1 116 ? -7.516 -3.393 7.371 1 95.12 116 LYS A O 1
ATOM 962 N N . SER A 1 117 ? -5.766 -2.133 6.918 1 97 117 SER A N 1
ATOM 963 C CA . SER A 1 117 ? -5.625 -2.662 5.566 1 97 117 SER A CA 1
ATOM 964 C C . SER A 1 117 ? -5.348 -4.16 5.582 1 97 117 SER A C 1
ATOM 966 O O . SER A 1 117 ? -5.98 -4.922 4.852 1 97 117 SER A O 1
ATOM 968 N N . LYS A 1 118 ? -4.398 -4.543 6.426 1 97.75 118 LYS A N 1
ATOM 969 C CA . LYS A 1 118 ? -4.023 -5.949 6.543 1 97.75 118 LYS A CA 1
ATOM 970 C C . LYS A 1 118 ? -5.238 -6.816 6.855 1 97.75 118 LYS A C 1
ATOM 972 O O . LYS A 1 118 ? -5.473 -7.832 6.195 1 97.75 118 LYS A O 1
ATOM 977 N N . ASN A 1 119 ? -6 -6.375 7.793 1 96.75 119 ASN A N 1
ATOM 978 C CA . ASN A 1 119 ? -7.156 -7.16 8.219 1 96.75 119 ASN A CA 1
ATOM 979 C C . ASN A 1 119 ? -8.219 -7.23 7.129 1 96.75 119 ASN A C 1
ATOM 981 O O . ASN A 1 119 ? -8.828 -8.281 6.91 1 96.75 119 ASN A O 1
ATOM 985 N N . MET A 1 120 ? -8.43 -6.148 6.492 1 95.25 120 MET A N 1
ATOM 986 C CA . MET A 1 120 ? -9.398 -6.125 5.398 1 95.25 120 MET A CA 1
ATOM 987 C C . MET A 1 120 ? -8.992 -7.094 4.293 1 95.25 120 MET A C 1
ATOM 989 O O . MET A 1 120 ? -9.812 -7.875 3.811 1 95.25 120 MET A O 1
ATOM 993 N N . VAL A 1 121 ? -7.738 -7.074 3.949 1 96.31 121 VAL A N 1
ATOM 994 C CA . VAL A 1 121 ? -7.23 -7.914 2.869 1 96.31 121 VAL A CA 1
ATOM 995 C C . VAL A 1 121 ? -7.285 -9.383 3.287 1 96.31 121 VAL A C 1
ATOM 997 O O . VAL A 1 121 ? -7.754 -10.234 2.527 1 96.31 121 VAL A O 1
ATOM 1000 N N . MET A 1 122 ? -6.828 -9.625 4.484 1 95.44 122 MET A N 1
ATOM 1001 C CA . MET A 1 122 ? -6.812 -11.008 4.969 1 95.44 122 MET A CA 1
ATOM 1002 C C . MET A 1 122 ? -8.227 -11.57 5.047 1 95.44 122 MET A C 1
ATOM 1004 O O . MET A 1 122 ? -8.461 -12.719 4.684 1 95.44 122 MET A O 1
ATOM 1008 N N . ASP A 1 123 ? -9.18 -10.781 5.457 1 94.56 123 ASP A N 1
ATOM 1009 C CA . ASP A 1 123 ? -10.57 -11.219 5.539 1 94.56 123 ASP A CA 1
ATOM 1010 C C . ASP A 1 123 ? -11.133 -11.516 4.148 1 94.56 123 ASP A C 1
ATOM 1012 O O . ASP A 1 123 ? -11.766 -12.555 3.939 1 94.56 123 ASP A O 1
ATOM 1016 N N . SER A 1 124 ? -10.898 -10.641 3.262 1 94.06 124 SER A N 1
ATOM 1017 C CA . SER A 1 124 ? -11.414 -10.789 1.905 1 94.06 124 SER A CA 1
ATOM 1018 C C . SER A 1 124 ? -10.805 -12.008 1.213 1 94.06 124 SER A C 1
ATOM 1020 O O . SER A 1 124 ? -11.523 -12.789 0.59 1 94.06 124 SER A O 1
ATOM 1022 N N . VAL A 1 125 ? -9.523 -12.195 1.333 1 92.62 125 VAL A N 1
ATOM 1023 C CA . VAL A 1 125 ? -8.82 -13.305 0.703 1 92.62 125 VAL A CA 1
ATOM 1024 C C . VAL A 1 125 ? -9.273 -14.625 1.327 1 92.62 125 VAL A C 1
ATOM 1026 O O . VAL A 1 125 ? -9.516 -15.602 0.619 1 92.62 125 VAL A O 1
ATOM 1029 N N . SER A 1 126 ? -9.352 -14.562 2.629 1 91.56 126 SER A N 1
ATOM 1030 C CA . SER A 1 126 ? -9.836 -15.742 3.332 1 91.56 126 SER A CA 1
ATOM 1031 C C . SER A 1 126 ? -11.211 -16.172 2.828 1 91.56 126 SER A C 1
ATOM 1033 O O . SER A 1 126 ? -11.445 -17.344 2.566 1 91.56 126 SER A O 1
ATOM 1035 N N . GLU A 1 127 ? -12.094 -15.227 2.682 1 90 127 GLU A N 1
ATOM 1036 C CA . GLU A 1 127 ? -13.445 -15.508 2.207 1 90 127 GLU A CA 1
ATOM 1037 C C . GLU A 1 127 ? -13.43 -16.078 0.792 1 90 127 GLU A C 1
ATOM 1039 O O . GLU A 1 127 ? -14.156 -17.031 0.492 1 90 127 GLU A O 1
ATOM 1044 N N . ARG A 1 128 ? -12.672 -15.555 -0.045 1 86.62 128 ARG A N 1
ATOM 1045 C CA . ARG A 1 128 ? -12.594 -16 -1.432 1 86.62 128 ARG A CA 1
ATOM 1046 C C . ARG A 1 128 ? -12.039 -17.422 -1.519 1 86.62 128 ARG A C 1
ATOM 1048 O O . ARG A 1 128 ? -12.539 -18.25 -2.295 1 86.62 128 ARG A O 1
ATOM 1055 N N . ILE A 1 129 ? -11 -17.656 -0.737 1 84.81 129 ILE A N 1
ATOM 1056 C CA . ILE A 1 129 ? -10.414 -18.984 -0.729 1 84.81 129 ILE A CA 1
ATOM 1057 C C . ILE A 1 129 ? -11.445 -20 -0.238 1 84.81 129 ILE A C 1
ATOM 1059 O O . ILE A 1 129 ? -11.57 -21.094 -0.798 1 84.81 129 ILE A O 1
ATOM 1063 N N . ASN A 1 130 ? -12.211 -19.609 0.741 1 84.44 130 ASN A N 1
ATOM 1064 C CA . ASN A 1 130 ? -13.258 -20.484 1.271 1 84.44 130 ASN A CA 1
ATOM 1065 C C . ASN A 1 130 ? -14.32 -20.781 0.223 1 84.44 130 ASN A C 1
ATOM 1067 O O . ASN A 1 130 ? -14.922 -21.859 0.238 1 84.44 130 ASN A O 1
ATOM 1071 N N . LYS A 1 131 ? -14.516 -19.875 -0.686 1 81.19 131 LYS A N 1
ATOM 1072 C CA . LYS A 1 131 ? -15.531 -20.047 -1.721 1 81.19 131 LYS A CA 1
ATOM 1073 C C . LYS A 1 131 ? -14.945 -20.719 -2.959 1 81.19 131 LYS A C 1
ATOM 1075 O O . LYS A 1 131 ? -15.648 -20.922 -3.953 1 81.19 131 LYS A O 1
ATOM 1080 N N . GLY A 1 132 ? -13.688 -21 -2.902 1 72.19 132 GLY A N 1
ATOM 1081 C CA . GLY A 1 132 ? -13.047 -21.719 -3.994 1 72.19 132 GLY A CA 1
ATOM 1082 C C . GLY A 1 132 ? -12.492 -20.797 -5.062 1 72.19 132 GLY A C 1
ATOM 1083 O O . GLY A 1 132 ? -12.156 -21.234 -6.16 1 72.19 132 GLY A O 1
ATOM 1084 N N . ASN A 1 133 ? -12.672 -19.516 -4.723 1 64.12 133 ASN A N 1
ATOM 1085 C CA . ASN A 1 133 ? -12.117 -18.531 -5.648 1 64.12 133 ASN A CA 1
ATOM 1086 C C . ASN A 1 133 ? -10.664 -18.203 -5.309 1 64.12 133 ASN A C 1
ATOM 1088 O O . ASN A 1 133 ? -10.25 -18.312 -4.152 1 64.12 133 ASN A O 1
ATOM 1092 N N . ASP A 1 134 ? -9.789 -18.188 -6.352 1 62.16 134 ASP A N 1
ATOM 1093 C CA . ASP A 1 134 ? -8.375 -17.953 -6.109 1 62.16 134 ASP A CA 1
ATOM 1094 C C . ASP A 1 134 ? -8.109 -16.469 -5.797 1 62.16 134 ASP A C 1
ATOM 1096 O O . ASP A 1 134 ? -9.039 -15.664 -5.777 1 62.16 134 ASP A O 1
ATOM 1100 N N . ILE A 1 135 ? -6.926 -16.203 -5.406 1 64.12 135 ILE A N 1
ATOM 1101 C CA . ILE A 1 135 ? -6.352 -14.938 -4.969 1 64.12 135 ILE A CA 1
ATOM 1102 C C . ILE A 1 135 ? -6.238 -13.984 -6.16 1 64.12 135 ILE A C 1
ATOM 1104 O O . ILE A 1 135 ? -5.645 -12.914 -6.047 1 64.12 135 ILE A O 1
ATOM 1108 N N . ASN A 1 136 ? -7.109 -14.195 -7.234 1 73.56 136 ASN A N 1
ATOM 1109 C CA . ASN A 1 136 ? -6.938 -13.461 -8.484 1 73.56 136 ASN A CA 1
ATOM 1110 C C . ASN A 1 136 ? -7.426 -12.023 -8.367 1 73.56 136 ASN A C 1
ATOM 1112 O O . ASN A 1 136 ? -7.137 -11.188 -9.227 1 73.56 136 ASN A O 1
ATOM 1116 N N . PHE A 1 137 ? -7.914 -11.641 -7.27 1 85.06 137 PHE A N 1
ATOM 1117 C CA . PHE A 1 137 ? -8.453 -10.289 -7.141 1 85.06 137 PHE A CA 1
ATOM 1118 C C . PHE A 1 137 ? -7.707 -9.508 -6.066 1 85.06 137 PHE A C 1
ATOM 1120 O O . PHE A 1 137 ? -8.312 -8.727 -5.332 1 85.06 137 PHE A O 1
ATOM 1127 N N . THR A 1 138 ? -6.43 -9.852 -5.926 1 91 138 THR A N 1
ATOM 1128 C CA . THR A 1 138 ? -5.535 -9.156 -5.008 1 91 138 THR A CA 1
ATOM 1129 C C . THR A 1 138 ? -4.176 -8.922 -5.656 1 91 138 THR A C 1
ATOM 1131 O O . THR A 1 138 ? -3.588 -9.836 -6.234 1 91 138 THR A O 1
ATOM 1134 N N . SER A 1 139 ? -3.768 -7.797 -5.676 1 93 139 SER A N 1
ATOM 1135 C CA . SER A 1 139 ? -2.412 -7.457 -6.094 1 93 139 SER A CA 1
ATOM 1136 C C . SER A 1 139 ? -1.599 -6.902 -4.926 1 93 139 SER A C 1
ATOM 1138 O O . SER A 1 139 ? -2.113 -6.133 -4.113 1 93 139 SER A O 1
ATOM 1140 N N . LEU A 1 140 ? -0.435 -7.387 -4.77 1 93 140 LEU A N 1
ATOM 1141 C CA . LEU A 1 140 ? 0.494 -6.93 -3.74 1 93 140 LEU A CA 1
ATOM 1142 C C . LEU A 1 140 ? 1.876 -6.676 -4.332 1 93 140 LEU A C 1
ATOM 1144 O O . LEU A 1 140 ? 2.514 -7.594 -4.855 1 93 140 LEU A O 1
ATOM 1148 N N . VAL A 1 141 ? 2.309 -5.457 -4.258 1 92.38 141 VAL A N 1
ATOM 1149 C CA . VAL A 1 141 ? 3.594 -5.047 -4.812 1 92.38 141 VAL A CA 1
ATOM 1150 C C . VAL A 1 141 ? 4.477 -4.477 -3.705 1 92.38 141 VAL A C 1
ATOM 1152 O O . VAL A 1 141 ? 4.07 -3.561 -2.99 1 92.38 141 VAL A O 1
ATOM 1155 N N . ASP A 1 142 ? 5.527 -5.039 -3.49 1 92.81 142 ASP A N 1
ATOM 1156 C CA . ASP A 1 142 ? 6.594 -4.59 -2.604 1 92.81 142 ASP A CA 1
ATOM 1157 C C . ASP A 1 142 ? 7.883 -4.332 -3.383 1 92.81 142 ASP A C 1
ATOM 1159 O O . ASP A 1 142 ? 8.523 -5.27 -3.861 1 92.81 142 ASP A O 1
ATOM 1163 N N . ARG A 1 143 ? 8.258 -3.021 -3.471 1 91.56 143 ARG A N 1
ATOM 1164 C CA . ARG A 1 143 ? 9.383 -2.701 -4.344 1 91.56 143 ARG A CA 1
ATOM 1165 C C . ARG A 1 143 ? 10.258 -1.618 -3.729 1 91.56 143 ARG A C 1
ATOM 1167 O O . ARG A 1 143 ? 9.789 -0.803 -2.936 1 91.56 143 ARG A O 1
ATOM 1174 N N . LYS A 1 144 ? 11.531 -1.739 -4.113 1 93.06 144 LYS A N 1
ATOM 1175 C CA . LYS A 1 144 ? 12.469 -0.641 -3.906 1 93.06 144 LYS A CA 1
ATOM 1176 C C . LYS A 1 144 ? 12.648 0.177 -5.184 1 93.06 144 LYS A C 1
ATOM 1178 O O . LYS A 1 144 ? 12.891 -0.381 -6.258 1 93.06 144 LYS A O 1
ATOM 1183 N N . ILE A 1 145 ? 12.469 1.478 -5.07 1 95.5 145 ILE A N 1
ATOM 1184 C CA . ILE A 1 145 ? 12.68 2.365 -6.211 1 95.5 145 ILE A CA 1
ATOM 1185 C C . ILE A 1 145 ? 13.578 3.529 -5.801 1 95.5 145 ILE A C 1
ATOM 1187 O O . ILE A 1 145 ? 13.984 3.627 -4.641 1 95.5 145 ILE A O 1
ATOM 1191 N N . TYR A 1 146 ? 13.914 4.328 -6.793 1 97.06 146 TYR A N 1
ATOM 1192 C CA . TYR A 1 146 ? 14.836 5.438 -6.57 1 97.06 146 TYR A CA 1
ATOM 1193 C C . TYR A 1 146 ? 14.25 6.746 -7.086 1 97.06 146 TYR A C 1
ATOM 1195 O O . TYR A 1 146 ? 13.969 6.883 -8.281 1 97.06 146 TYR A O 1
ATOM 1203 N N . LEU A 1 147 ? 14.07 7.68 -6.156 1 96.88 147 LEU A N 1
ATOM 1204 C CA . LEU A 1 147 ? 13.406 8.938 -6.496 1 96.88 147 LEU A CA 1
ATOM 1205 C C . LEU A 1 147 ? 14.195 10.125 -5.957 1 96.88 147 LEU A C 1
ATOM 1207 O O . LEU A 1 147 ? 14.828 10.031 -4.906 1 96.88 147 LEU A O 1
ATOM 1211 N N . THR A 1 148 ? 14.172 11.234 -6.738 1 95.12 148 THR A N 1
ATOM 1212 C CA . THR A 1 148 ? 14.398 12.539 -6.133 1 95.12 148 THR A CA 1
ATOM 1213 C C . THR A 1 148 ? 13.148 13.016 -5.395 1 95.12 148 THR A C 1
ATOM 1215 O O . THR A 1 148 ? 12.078 12.406 -5.516 1 95.12 148 THR A O 1
ATOM 1218 N N . THR A 1 149 ? 13.297 14.086 -4.629 1 90.38 149 THR A N 1
ATOM 1219 C CA . THR A 1 149 ? 12.141 14.648 -3.938 1 90.38 149 THR A CA 1
ATOM 1220 C C . THR A 1 149 ? 11.07 15.07 -4.938 1 90.38 149 THR A C 1
ATOM 1222 O O . THR A 1 149 ? 9.875 14.859 -4.703 1 90.38 149 THR A O 1
ATOM 1225 N N . GLU A 1 150 ? 11.516 15.633 -5.988 1 93.38 150 GLU A N 1
ATOM 1226 C CA . GLU A 1 150 ? 10.578 16.062 -7.023 1 93.38 150 GLU A CA 1
ATOM 1227 C C . GLU A 1 150 ? 9.867 14.875 -7.66 1 93.38 150 GLU A C 1
ATOM 1229 O O . GLU A 1 150 ? 8.664 14.922 -7.902 1 93.38 150 GLU A O 1
ATOM 1234 N N . GLU A 1 151 ? 10.609 13.852 -7.887 1 95.19 151 GLU A N 1
ATOM 1235 C CA . GLU A 1 151 ? 10.039 12.656 -8.5 1 95.19 151 GLU A CA 1
ATOM 1236 C C . GLU A 1 151 ? 9.055 11.969 -7.551 1 95.19 151 GLU A C 1
ATOM 1238 O O . GLU A 1 151 ? 8.078 11.367 -7.992 1 95.19 151 GLU A O 1
ATOM 1243 N N . PHE A 1 152 ? 9.344 12.07 -6.305 1 94.75 152 PHE A N 1
ATOM 1244 C CA . PHE A 1 152 ? 8.414 11.57 -5.301 1 94.75 152 PHE A CA 1
ATOM 1245 C C . PHE A 1 152 ? 7.055 12.242 -5.438 1 94.75 152 PHE A C 1
ATOM 1247 O O . PHE A 1 152 ? 6.023 11.57 -5.453 1 94.75 152 PHE A O 1
ATOM 1254 N N . GLU A 1 153 ?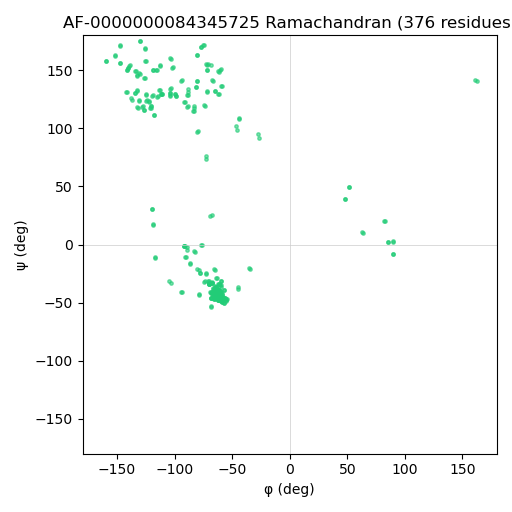 7.047 13.523 -5.543 1 91.25 153 GLU A N 1
ATOM 1255 C CA . GLU A 1 153 ? 5.809 14.273 -5.703 1 91.25 153 GLU A CA 1
ATOM 1256 C C . GLU A 1 153 ? 5.109 13.922 -7.012 1 91.25 153 GLU A C 1
ATOM 1258 O O . GLU A 1 153 ? 3.885 13.789 -7.047 1 91.25 153 GLU A O 1
ATOM 1263 N N . GLU A 1 154 ? 5.906 13.766 -7.98 1 94.38 154 GLU A N 1
ATOM 1264 C CA . GLU A 1 154 ? 5.363 13.414 -9.289 1 94.38 154 GLU A CA 1
ATOM 1265 C C . GLU A 1 154 ? 4.695 12.039 -9.258 1 94.38 154 GLU A C 1
ATOM 1267 O O . GLU A 1 154 ? 3.586 11.875 -9.766 1 94.38 154 GLU A O 1
ATOM 1272 N N . LEU A 1 155 ? 5.348 11.094 -8.68 1 95.81 155 LEU A N 1
ATOM 1273 C CA . LEU A 1 155 ? 4.82 9.734 -8.57 1 95.81 155 LEU A CA 1
ATOM 1274 C C . LEU A 1 155 ? 3.502 9.727 -7.805 1 95.81 155 LEU A C 1
ATOM 1276 O O . LEU A 1 155 ? 2.523 9.125 -8.258 1 95.81 155 LEU A O 1
ATOM 1280 N N . ASN A 1 156 ? 3.496 10.391 -6.668 1 93.06 156 ASN A N 1
ATOM 1281 C CA . ASN A 1 156 ? 2.281 10.445 -5.863 1 93.06 156 ASN A CA 1
ATOM 1282 C C . ASN A 1 156 ? 1.136 11.109 -6.625 1 93.06 156 ASN A C 1
ATOM 1284 O O . ASN A 1 156 ? -0.017 10.688 -6.508 1 93.06 156 ASN A O 1
ATOM 1288 N N . GLY A 1 157 ? 1.486 12.172 -7.355 1 93 157 GLY A N 1
ATOM 1289 C CA . GLY A 1 157 ? 0.489 12.82 -8.195 1 93 157 GLY A CA 1
ATOM 1290 C C . GLY A 1 157 ? -0.089 11.898 -9.25 1 93 157 GLY A C 1
ATOM 1291 O O . GLY A 1 157 ? -1.3 11.891 -9.484 1 93 157 GLY A O 1
ATOM 1292 N N . GLN A 1 158 ? 0.762 11.109 -9.867 1 95.19 158 GLN A N 1
ATOM 1293 C CA . GLN A 1 158 ? 0.327 10.172 -10.898 1 95.19 158 GLN A CA 1
ATOM 1294 C C . GLN A 1 158 ? -0.6 9.109 -10.312 1 95.19 158 GLN A C 1
ATOM 1296 O O . GLN A 1 158 ? -1.642 8.805 -10.898 1 95.19 158 GLN A O 1
ATOM 1301 N N . ILE A 1 159 ? -0.245 8.555 -9.172 1 94.75 159 ILE A N 1
ATOM 1302 C CA . ILE A 1 159 ? -1.045 7.52 -8.531 1 94.75 159 ILE A CA 1
ATOM 1303 C C . ILE A 1 159 ? -2.4 8.086 -8.125 1 94.75 159 ILE A C 1
ATOM 1305 O O . ILE A 1 159 ? -3.439 7.461 -8.352 1 94.75 159 ILE A O 1
ATOM 1309 N N . LYS A 1 160 ? -2.393 9.266 -7.605 1 92.44 160 LYS A N 1
ATOM 1310 C CA . LYS A 1 160 ? -3.635 9.93 -7.223 1 92.44 160 LYS A CA 1
ATOM 1311 C C . LYS A 1 160 ? -4.57 10.078 -8.422 1 92.44 160 LYS A C 1
ATOM 1313 O O . LYS A 1 160 ? -5.766 9.805 -8.32 1 92.44 160 LYS A O 1
ATOM 1318 N N . GLU A 1 161 ? -4.008 10.523 -9.453 1 93.88 161 GLU A N 1
ATOM 1319 C CA . GLU A 1 161 ? -4.809 10.758 -10.656 1 93.88 161 GLU A CA 1
ATOM 1320 C C . GLU A 1 161 ? -5.438 9.461 -11.156 1 93.88 161 GLU A C 1
ATOM 1322 O O . GLU A 1 161 ? -6.594 9.445 -11.586 1 93.88 161 GLU A O 1
ATOM 1327 N N . ILE A 1 162 ? -4.676 8.461 -11.109 1 95.56 162 ILE A N 1
ATOM 1328 C CA . ILE A 1 162 ? -5.188 7.164 -11.531 1 95.56 162 ILE A CA 1
ATOM 1329 C C . ILE A 1 162 ? -6.344 6.742 -10.633 1 95.56 162 ILE A C 1
ATOM 1331 O O . ILE A 1 162 ? -7.402 6.336 -11.117 1 95.56 162 ILE A O 1
ATOM 1335 N N . LEU A 1 163 ? -6.191 6.844 -9.336 1 94.38 163 LEU A N 1
ATOM 1336 C CA . LEU A 1 163 ? -7.199 6.395 -8.383 1 94.38 163 LEU A CA 1
ATOM 1337 C C . LEU A 1 163 ? -8.445 7.266 -8.461 1 94.38 163 LEU A C 1
ATOM 1339 O O . LEU A 1 163 ? -9.562 6.773 -8.281 1 94.38 163 LEU A O 1
ATOM 1343 N N . TYR A 1 164 ? -8.242 8.516 -8.758 1 91.75 164 TYR A N 1
ATOM 1344 C CA . TYR A 1 164 ? -9.344 9.477 -8.828 1 91.75 164 TYR A CA 1
ATOM 1345 C C . TYR A 1 164 ? -10.367 9.047 -9.875 1 91.75 164 TYR A C 1
ATOM 1347 O O . TYR A 1 164 ? -11.57 9.234 -9.688 1 91.75 164 TYR A O 1
ATOM 1355 N N . LYS A 1 165 ? -9.922 8.406 -10.891 1 95.19 165 LYS A N 1
ATOM 1356 C CA . LYS A 1 165 ? -10.781 7.965 -11.984 1 95.19 165 LYS A CA 1
ATOM 1357 C C . LYS A 1 165 ? -11.781 6.918 -11.516 1 95.19 165 LYS A C 1
ATOM 1359 O O . LYS A 1 165 ? -12.828 6.727 -12.133 1 95.19 165 LYS A O 1
ATOM 1364 N N . TYR A 1 166 ? -11.461 6.285 -10.422 1 96.38 166 TYR A N 1
ATOM 1365 C CA . TYR A 1 166 ? -12.258 5.121 -10.039 1 96.38 166 TYR A CA 1
ATOM 1366 C C . TYR A 1 166 ? -12.922 5.336 -8.688 1 96.38 166 TYR A C 1
ATOM 1368 O O . TYR A 1 166 ? -13.375 4.383 -8.047 1 96.38 166 TYR A O 1
ATOM 1376 N N . GLU A 1 167 ? -13.016 6.531 -8.227 1 92 167 GLU A N 1
ATOM 1377 C CA . GLU A 1 167 ? -13.523 6.812 -6.883 1 92 167 GLU A CA 1
ATOM 1378 C C . GLU A 1 167 ? -15.047 6.73 -6.84 1 92 167 GLU A C 1
ATOM 1380 O O . GLU A 1 167 ? -15.633 6.484 -5.785 1 92 167 GLU A O 1
ATOM 1385 N N . LYS A 1 168 ? -15.672 6.934 -7.969 1 92.31 168 LYS A N 1
ATOM 1386 C CA . LYS A 1 168 ? -17.141 6.938 -8.016 1 92.31 168 LYS A CA 1
ATOM 1387 C C . LYS A 1 168 ? -17.672 5.562 -8.383 1 92.31 168 LYS A C 1
ATOM 1389 O O . LYS A 1 168 ? -17.125 4.891 -9.258 1 92.31 168 LYS A O 1
ATOM 1394 N N . LYS A 1 169 ? -18.75 5.207 -7.742 1 94.19 169 LYS A N 1
ATOM 1395 C CA . LYS A 1 169 ? -19.406 3.939 -8.047 1 94.19 169 LYS A CA 1
ATOM 1396 C C . LYS A 1 169 ? -20.109 3.998 -9.406 1 94.19 169 LYS A C 1
ATOM 1398 O O . LYS A 1 169 ? -20.75 4.996 -9.734 1 94.19 169 LYS A O 1
ATOM 1403 N N . ARG A 1 170 ? -19.859 2.99 -10.203 1 95.75 170 ARG A N 1
ATOM 1404 C CA . ARG A 1 170 ? -20.5 2.82 -11.5 1 95.75 170 ARG A CA 1
ATOM 1405 C C . ARG A 1 170 ? -21.188 1.456 -11.594 1 95.75 170 ARG A C 1
ATOM 1407 O O . ARG A 1 170 ? -20.875 0.547 -10.82 1 95.75 170 ARG A O 1
ATOM 1414 N N . GLU A 1 171 ? -22.141 1.433 -12.516 1 94.75 171 GLU A N 1
ATOM 1415 C CA . GLU A 1 171 ? -22.797 0.15 -12.742 1 94.75 171 GLU A CA 1
ATOM 1416 C C . GLU A 1 171 ? -21.797 -0.913 -13.188 1 94.75 171 GLU A C 1
ATOM 1418 O O . GLU A 1 171 ? -20.922 -0.645 -14.016 1 94.75 171 GLU A O 1
ATOM 1423 N N . GLY A 1 172 ? -21.938 -2.137 -12.594 1 95.12 172 GLY A N 1
ATOM 1424 C CA . GLY A 1 172 ? -21.125 -3.264 -13 1 95.12 172 GLY A CA 1
ATOM 1425 C C . GLY A 1 172 ? -19.781 -3.314 -12.297 1 95.12 172 GLY A C 1
ATOM 1426 O O . GLY A 1 172 ? -18.969 -4.207 -12.547 1 95.12 172 GLY A O 1
ATOM 1427 N N . THR A 1 173 ? -19.547 -2.355 -11.375 1 95.62 173 THR A N 1
ATOM 1428 C CA . THR A 1 173 ? -18.266 -2.334 -10.68 1 95.62 173 THR A CA 1
ATOM 1429 C C . THR A 1 173 ? -18.406 -2.922 -9.281 1 95.62 173 THR A C 1
ATOM 1431 O O . THR A 1 173 ? -19.5 -2.916 -8.703 1 95.62 173 THR A O 1
ATOM 1434 N N . ASP A 1 174 ? -17.312 -3.449 -8.844 1 94.94 174 ASP A N 1
ATOM 1435 C CA . ASP A 1 174 ? -17.203 -3.902 -7.457 1 94.94 174 ASP A CA 1
ATOM 1436 C C . ASP A 1 174 ? -16.375 -2.922 -6.625 1 94.94 174 ASP A C 1
ATOM 1438 O O . ASP A 1 174 ? -15.617 -2.123 -7.176 1 94.94 174 ASP A O 1
ATOM 1442 N N . SER A 1 175 ? -16.562 -3.025 -5.324 1 95.75 175 SER A N 1
ATOM 1443 C CA . SER A 1 175 ? -15.766 -2.219 -4.398 1 95.75 175 SER A CA 1
ATOM 1444 C C . SER A 1 175 ? -14.398 -2.842 -4.152 1 95.75 175 SER A C 1
ATOM 1446 O O . SER A 1 175 ? -14.289 -4.055 -3.967 1 95.75 175 SER A O 1
AT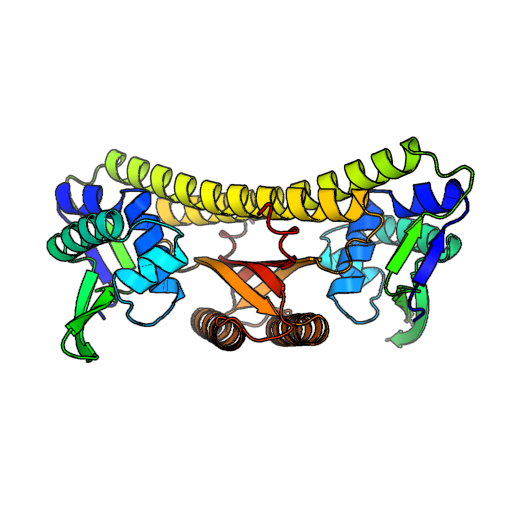OM 1448 N N . TRP A 1 176 ? -13.422 -1.971 -4.188 1 96.5 176 TRP A N 1
ATOM 1449 C CA . TRP A 1 176 ? -12.039 -2.408 -4 1 96.5 176 TRP A CA 1
ATOM 1450 C C . TRP A 1 176 ? -11.336 -1.544 -2.961 1 96.5 176 TRP A C 1
ATOM 1452 O O . TRP A 1 176 ? -11.586 -0.341 -2.869 1 96.5 176 TRP A O 1
ATOM 1462 N N . HIS A 1 177 ? -10.438 -2.207 -2.248 1 96.38 177 HIS A N 1
ATOM 1463 C CA . HIS A 1 177 ? -9.578 -1.539 -1.28 1 96.38 177 HIS A CA 1
ATOM 1464 C C . HIS A 1 177 ? -8.195 -1.269 -1.866 1 96.38 177 HIS A C 1
ATOM 1466 O O . HIS A 1 177 ? -7.574 -2.164 -2.445 1 96.38 177 HIS A O 1
ATOM 1472 N N . VAL A 1 178 ? -7.754 -0.014 -1.738 1 96.88 178 VAL A N 1
ATOM 1473 C CA . VAL A 1 178 ? -6.406 0.345 -2.176 1 96.88 178 VAL A CA 1
ATOM 1474 C C . VAL A 1 178 ? -5.602 0.866 -0.989 1 96.88 178 VAL A C 1
ATOM 1476 O O . VAL A 1 178 ? -6.066 1.735 -0.247 1 96.88 178 VAL A O 1
ATOM 1479 N N . PHE A 1 179 ? -4.5 0.332 -0.806 1 97.62 179 PHE A N 1
ATOM 1480 C CA . PHE A 1 179 ? -3.518 0.768 0.181 1 97.62 179 PHE A CA 1
ATOM 1481 C C . PHE A 1 179 ? -2.164 1.012 -0.473 1 97.62 179 PHE A C 1
ATOM 1483 O O . PHE A 1 179 ? -1.548 0.085 -1.004 1 97.62 179 PHE A O 1
ATOM 1490 N N . ASN A 1 180 ? -1.699 2.215 -0.462 1 97.25 180 ASN A N 1
ATOM 1491 C CA . ASN A 1 180 ? -0.453 2.596 -1.118 1 97.25 180 ASN A CA 1
ATOM 1492 C C . ASN A 1 180 ? 0.448 3.4 -0.187 1 97.25 180 ASN A C 1
ATOM 1494 O O . ASN A 1 180 ? 0.028 4.422 0.361 1 97.25 180 ASN A O 1
ATOM 1498 N N . VAL A 1 181 ? 1.622 2.916 -0.017 1 97.31 181 VAL A N 1
ATOM 1499 C CA . VAL A 1 181 ? 2.613 3.604 0.806 1 97.31 181 VAL A CA 1
ATOM 1500 C C . VAL A 1 181 ? 3.889 3.83 -0.002 1 97.31 181 VAL A C 1
ATOM 1502 O O . VAL A 1 181 ? 4.379 2.916 -0.669 1 97.31 181 VAL A O 1
ATOM 1505 N N . VAL A 1 182 ? 4.371 4.996 -0.028 1 96.62 182 VAL A N 1
ATOM 1506 C CA . VAL A 1 182 ? 5.695 5.352 -0.53 1 96.62 182 VAL A CA 1
ATOM 1507 C C . VAL A 1 182 ? 6.492 6.051 0.566 1 96.62 182 VAL A C 1
ATOM 1509 O O . VAL A 1 182 ? 6.055 7.066 1.11 1 96.62 182 VAL A O 1
ATOM 1512 N N . CYS A 1 183 ? 7.617 5.539 0.89 1 96.06 183 CYS A N 1
ATOM 1513 C CA . CYS A 1 183 ? 8.375 6.047 2.029 1 96.06 183 CYS A CA 1
ATOM 1514 C C . CYS A 1 183 ? 9.867 6.047 1.734 1 96.06 183 CYS A C 1
ATOM 1516 O O . CYS A 1 183 ? 10.406 5.051 1.248 1 96.06 183 CYS A O 1
ATOM 1518 N N . LYS A 1 184 ? 10.461 7.164 2.021 1 94.06 184 LYS A N 1
ATOM 1519 C CA . LYS A 1 184 ? 11.914 7.234 1.874 1 94.06 184 LYS A CA 1
ATOM 1520 C C . LYS A 1 184 ? 12.609 6.289 2.85 1 94.06 184 LYS A C 1
ATOM 1522 O O . LYS A 1 184 ? 12.258 6.238 4.031 1 94.06 184 LYS A O 1
ATOM 1527 N N . ASP A 1 185 ? 13.555 5.539 2.289 1 91.19 185 ASP A N 1
ATOM 1528 C CA . ASP A 1 185 ? 14.305 4.621 3.145 1 91.19 185 ASP A CA 1
ATOM 1529 C C . ASP A 1 185 ? 15.172 5.379 4.141 1 91.19 185 ASP A C 1
ATOM 1531 O O . ASP A 1 185 ? 15.664 6.469 3.84 1 91.19 185 ASP A O 1
ATOM 1535 N N . GLY A 1 186 ? 15.219 4.844 5.34 1 77.94 186 GLY A N 1
ATOM 1536 C CA . GLY A 1 186 ? 16.109 5.445 6.324 1 77.94 186 GLY A CA 1
ATOM 1537 C C . GLY A 1 186 ? 17.562 5.402 5.914 1 77.94 186 GLY A C 1
ATOM 1538 O O . GLY A 1 186 ? 17.938 4.703 4.969 1 77.94 186 GLY A O 1
ATOM 1539 N N . GLU A 1 187 ? 18.453 6.355 6.27 1 63.06 187 GLU A N 1
ATOM 1540 C CA . GLU A 1 187 ? 19.891 6.41 5.977 1 63.06 187 GLU A CA 1
ATOM 1541 C C . GLU A 1 187 ? 20.547 5.055 6.203 1 63.06 187 GLU A C 1
ATOM 1543 O O . GLU A 1 187 ? 20.156 4.316 7.113 1 63.06 187 GLU A O 1
ATOM 1548 N N . ASP A 1 188 ? 20.953 4.379 5.02 1 47.47 188 ASP A N 1
ATOM 1549 C CA . ASP A 1 188 ? 21.766 3.166 5.016 1 47.47 188 ASP A CA 1
ATOM 1550 C C . ASP A 1 188 ? 22.656 3.092 6.262 1 47.47 188 ASP A C 1
ATOM 1552 O O . ASP A 1 188 ? 23.406 4.031 6.555 1 47.47 188 ASP A O 1
ATOM 1556 N N . LYS A 1 189 ? 22.266 2.426 7.34 1 39.5 189 LYS A N 1
ATOM 1557 C CA . LYS A 1 189 ? 23.453 2.014 8.07 1 39.5 189 LYS A CA 1
ATOM 1558 C C . LYS A 1 189 ? 24.5 1.41 7.125 1 39.5 189 LYS A C 1
ATOM 1560 O O . LYS A 1 189 ? 24.188 0.474 6.383 1 39.5 189 LYS A O 1
ATOM 1565 N N . LYS A 1 190 ? 25.5 2.135 6.684 1 27.8 190 LYS A N 1
ATOM 1566 C CA . LYS A 1 190 ? 26.781 1.632 6.203 1 27.8 190 LYS A CA 1
ATOM 1567 C C . LYS A 1 190 ? 27.359 0.584 7.152 1 27.8 190 LYS A C 1
ATOM 1569 O O . LYS A 1 190 ? 27.375 0.785 8.367 1 27.8 190 LYS A O 1
ATOM 1574 N N . MET B 1 1 ? -0.448 -18.406 -21.766 1 76.06 1 MET B N 1
ATOM 1575 C CA . MET B 1 1 ? -0.883 -18.609 -20.391 1 76.06 1 MET B CA 1
ATOM 1576 C C . MET B 1 1 ? -2.32 -19.125 -20.344 1 76.06 1 MET B C 1
ATOM 1578 O O . MET B 1 1 ? -3.188 -18.609 -21.047 1 76.06 1 MET B O 1
ATOM 1582 N N . LYS B 1 2 ? -2.496 -20.281 -19.625 1 86.31 2 LYS B N 1
ATOM 1583 C CA . LYS B 1 2 ? -3.842 -20.812 -19.438 1 86.31 2 LYS B CA 1
ATOM 1584 C C . LYS B 1 2 ? -4.648 -19.969 -18.469 1 86.31 2 LYS B C 1
ATOM 1586 O O . LYS B 1 2 ? -4.082 -19.188 -17.703 1 86.31 2 LYS B O 1
ATOM 1591 N N . ASP B 1 3 ? -5.973 -20.047 -18.641 1 85.12 3 ASP B N 1
ATOM 1592 C CA . ASP B 1 3 ? -6.816 -19.328 -17.688 1 85.12 3 ASP B CA 1
ATOM 1593 C C . ASP B 1 3 ? -6.746 -19.969 -16.297 1 85.12 3 ASP B C 1
ATOM 1595 O O . ASP B 1 3 ? -6.441 -19.297 -15.32 1 85.12 3 ASP B O 1
ATOM 1599 N N . ILE B 1 4 ? -7.035 -21.312 -16.391 1 87.38 4 ILE B N 1
ATOM 1600 C CA . ILE B 1 4 ? -7.027 -22.047 -15.141 1 87.38 4 ILE B CA 1
ATOM 1601 C C . ILE B 1 4 ? -6.23 -23.344 -15.297 1 87.38 4 ILE B C 1
ATOM 1603 O O . ILE B 1 4 ? -6.375 -24.047 -16.297 1 87.38 4 ILE B O 1
ATOM 1607 N N . VAL B 1 5 ? -5.324 -23.641 -14.367 1 87.81 5 VAL B N 1
ATOM 1608 C CA . VAL B 1 5 ? -4.668 -24.938 -14.242 1 87.81 5 VAL B CA 1
ATOM 1609 C C . VAL B 1 5 ? -5.133 -25.625 -12.961 1 87.81 5 VAL B C 1
ATOM 1611 O O . VAL B 1 5 ? -5.184 -25 -11.898 1 87.81 5 VAL B O 1
ATOM 1614 N N . LYS B 1 6 ? -5.539 -26.844 -13.117 1 86.12 6 LYS B N 1
ATOM 1615 C CA . LYS B 1 6 ? -5.984 -27.625 -11.969 1 86.12 6 LYS B CA 1
ATOM 1616 C C . LYS B 1 6 ? -4.828 -28.406 -11.359 1 86.12 6 LYS B C 1
ATOM 1618 O O . LYS B 1 6 ? -4.113 -29.125 -12.062 1 86.12 6 LYS B O 1
ATOM 1623 N N . LEU B 1 7 ? -4.625 -28.141 -10.086 1 86.81 7 LEU B N 1
ATOM 1624 C CA . LEU B 1 7 ? -3.678 -28.953 -9.328 1 86.81 7 LEU B CA 1
ATOM 1625 C C . LEU B 1 7 ? -4.363 -30.172 -8.719 1 86.81 7 LEU B C 1
ATOM 1627 O O . LEU B 1 7 ? -5.242 -30.031 -7.863 1 86.81 7 LEU B O 1
ATOM 1631 N N . THR B 1 8 ? -3.918 -31.328 -9.102 1 83.88 8 THR B N 1
ATOM 1632 C CA . THR B 1 8 ? -4.699 -32.531 -8.805 1 83.88 8 THR B CA 1
ATOM 1633 C C . THR B 1 8 ? -3.92 -33.469 -7.891 1 83.88 8 THR B C 1
ATOM 1635 O O . THR B 1 8 ? -4.477 -34.438 -7.371 1 83.88 8 THR B O 1
ATOM 1638 N N . THR B 1 9 ? -2.639 -33.219 -7.691 1 84.12 9 THR B N 1
ATOM 1639 C CA . THR B 1 9 ? -1.857 -34.125 -6.832 1 84.12 9 THR B CA 1
ATOM 1640 C C . THR B 1 9 ? -1.445 -33.406 -5.551 1 84.12 9 THR B C 1
ATOM 1642 O O . THR B 1 9 ? -1.341 -32.156 -5.527 1 84.12 9 THR B O 1
ATOM 1645 N N . LEU B 1 10 ? -1.229 -34.188 -4.527 1 82.69 10 LEU B N 1
ATOM 1646 C CA . LEU B 1 10 ? -0.769 -33.625 -3.256 1 82.69 10 LEU B CA 1
ATOM 1647 C C . LEU B 1 10 ? 0.571 -32.938 -3.426 1 82.69 10 LEU B C 1
ATOM 1649 O O . LEU B 1 10 ? 0.823 -31.906 -2.783 1 82.69 10 LEU B O 1
ATOM 1653 N N . GLU B 1 11 ? 1.37 -33.469 -4.277 1 86.56 11 GLU B N 1
ATOM 1654 C CA . GLU B 1 11 ? 2.682 -32.875 -4.523 1 86.56 11 GLU B CA 1
ATOM 1655 C C . GLU B 1 11 ? 2.551 -31.5 -5.148 1 86.56 11 GLU B C 1
ATOM 1657 O O . GLU B 1 11 ? 3.254 -30.562 -4.75 1 86.56 11 GLU B O 1
ATOM 1662 N N . GLN B 1 12 ? 1.714 -31.359 -6.082 1 88.5 12 GLN B N 1
ATOM 1663 C CA . GLN B 1 12 ? 1.465 -30.062 -6.711 1 88.5 12 GLN B CA 1
ATOM 1664 C C . GLN B 1 12 ? 0.929 -29.062 -5.703 1 88.5 12 GLN B C 1
ATOM 1666 O O . GLN B 1 12 ? 1.376 -27.906 -5.668 1 88.5 12 GLN B O 1
ATOM 1671 N N . ILE B 1 13 ? 0.069 -29.516 -4.914 1 85.19 13 ILE B N 1
ATOM 1672 C CA . ILE B 1 13 ? -0.575 -28.641 -3.939 1 85.19 13 ILE B CA 1
ATOM 1673 C C . ILE B 1 13 ? 0.446 -28.188 -2.896 1 85.19 13 ILE B C 1
ATOM 1675 O O . ILE B 1 13 ? 0.499 -27.016 -2.539 1 85.19 13 ILE B O 1
ATOM 1679 N N . LYS B 1 14 ? 1.209 -29.125 -2.42 1 88.12 14 LYS B N 1
ATOM 1680 C CA . LYS B 1 14 ? 2.258 -28.797 -1.458 1 88.12 14 LYS B CA 1
ATOM 1681 C C . LYS B 1 14 ? 3.275 -27.828 -2.061 1 88.12 14 LYS B C 1
ATOM 1683 O O . LYS B 1 14 ? 3.719 -26.891 -1.396 1 88.12 14 LYS B O 1
ATOM 1688 N N . THR B 1 15 ? 3.617 -28.141 -3.277 1 92.81 15 THR B N 1
ATOM 1689 C CA . THR B 1 15 ? 4.566 -27.281 -3.973 1 92.81 15 THR B CA 1
ATOM 1690 C C . THR B 1 15 ? 4.004 -25.875 -4.137 1 92.81 15 THR B C 1
ATOM 1692 O O . THR B 1 15 ? 4.691 -24.891 -3.869 1 92.81 15 THR B O 1
ATOM 1695 N N . TYR B 1 16 ? 2.787 -25.781 -4.461 1 91 16 TYR B N 1
ATOM 1696 C CA . TYR B 1 16 ? 2.104 -24.516 -4.707 1 91 16 TYR B CA 1
ATOM 1697 C C . TYR B 1 16 ? 1.922 -23.734 -3.408 1 91 16 TYR B C 1
ATOM 1699 O O . TYR B 1 16 ? 2.035 -22.5 -3.395 1 91 16 TYR B O 1
ATOM 1707 N N . SER B 1 17 ? 1.718 -24.484 -2.309 1 88.94 17 SER B N 1
ATOM 1708 C CA . SER B 1 17 ? 1.279 -23.859 -1.063 1 88.94 17 SER B CA 1
ATOM 1709 C C . SER B 1 17 ? 2.469 -23.422 -0.219 1 88.94 17 SER B C 1
ATOM 1711 O O . SER B 1 17 ? 2.293 -22.844 0.854 1 88.94 17 SER B O 1
ATOM 1713 N N . ASP B 1 18 ? 3.648 -23.703 -0.683 1 92.81 18 ASP B N 1
ATOM 1714 C CA . ASP B 1 18 ? 4.836 -23.266 0.049 1 92.81 18 ASP B CA 1
ATOM 1715 C C . ASP B 1 18 ? 4.902 -21.734 0.126 1 92.81 18 ASP B C 1
ATOM 1717 O O . ASP B 1 18 ? 4.781 -21.062 -0.892 1 92.81 18 ASP B O 1
ATOM 1721 N N . PRO B 1 19 ? 5.098 -21.203 1.328 1 92.94 19 PRO B N 1
ATOM 1722 C CA . PRO B 1 19 ? 5.066 -19.75 1.504 1 92.94 19 PRO B CA 1
ATOM 1723 C C . PRO B 1 19 ? 6.074 -19.031 0.616 1 92.94 19 PRO B C 1
ATOM 1725 O O . PRO B 1 19 ? 5.77 -17.969 0.069 1 92.94 19 PRO B O 1
ATOM 1728 N N . TYR B 1 20 ? 7.262 -19.516 0.567 1 94 20 TYR B N 1
ATOM 1729 C CA . TYR B 1 20 ? 8.273 -18.875 -0.264 1 94 20 TYR B CA 1
ATOM 1730 C C . TYR B 1 20 ? 7.891 -18.922 -1.736 1 94 20 TYR B C 1
ATOM 1732 O O . TYR B 1 20 ? 8.078 -17.953 -2.475 1 94 20 TYR B O 1
ATOM 1740 N N . ARG B 1 21 ? 7.359 -19.984 -2.154 1 95.38 21 ARG B N 1
ATOM 1741 C CA . ARG B 1 21 ? 6.938 -20.141 -3.545 1 95.38 21 ARG B CA 1
ATOM 1742 C C . ARG B 1 21 ? 5.727 -19.266 -3.848 1 95.38 21 ARG B C 1
ATOM 1744 O O . ARG B 1 21 ? 5.594 -18.75 -4.957 1 95.38 21 ARG B O 1
ATOM 1751 N N . LEU B 1 22 ? 4.934 -19.156 -2.834 1 92.38 22 LEU B N 1
ATOM 1752 C CA . LEU B 1 22 ? 3.809 -18.234 -2.986 1 92.38 22 LEU B CA 1
ATOM 1753 C C . LEU B 1 22 ? 4.297 -16.812 -3.186 1 92.38 22 LEU B C 1
ATOM 1755 O O . LEU B 1 22 ? 3.719 -16.062 -3.971 1 92.38 22 LEU B O 1
ATOM 1759 N N . LYS B 1 23 ? 5.316 -16.453 -2.516 1 93.5 23 LYS B N 1
ATOM 1760 C CA . LYS B 1 23 ? 5.914 -15.133 -2.703 1 93.5 23 LYS B CA 1
ATOM 1761 C C . LYS B 1 23 ? 6.449 -14.969 -4.125 1 93.5 23 LYS B C 1
ATOM 1763 O O . LYS B 1 23 ? 6.242 -13.93 -4.754 1 93.5 23 LYS B O 1
ATOM 1768 N N . ILE B 1 24 ? 7.09 -15.977 -4.613 1 94.5 24 ILE B N 1
ATOM 1769 C CA . ILE B 1 24 ? 7.641 -15.961 -5.965 1 94.5 24 ILE B CA 1
ATOM 1770 C C . ILE B 1 24 ? 6.508 -15.82 -6.98 1 94.5 24 ILE B C 1
ATOM 1772 O O . ILE B 1 24 ? 6.582 -14.992 -7.895 1 94.5 24 ILE B O 1
ATOM 1776 N N . ILE B 1 25 ? 5.473 -16.609 -6.785 1 92.56 25 ILE B N 1
ATOM 1777 C CA . ILE B 1 25 ? 4.324 -16.609 -7.684 1 92.56 25 ILE B CA 1
ATOM 1778 C C . ILE B 1 25 ? 3.676 -15.234 -7.695 1 92.56 25 ILE B C 1
ATOM 1780 O O . ILE B 1 25 ? 3.361 -14.695 -8.758 1 92.56 25 ILE B O 1
ATOM 1784 N N . THR B 1 26 ? 3.537 -14.688 -6.5 1 89.38 26 THR B N 1
ATOM 1785 C CA . THR B 1 26 ? 2.945 -13.359 -6.359 1 89.38 26 THR B CA 1
ATOM 1786 C C . THR B 1 26 ? 3.783 -12.312 -7.086 1 89.38 26 THR B C 1
ATOM 1788 O O . THR B 1 26 ? 3.246 -11.469 -7.809 1 89.38 26 THR B O 1
ATOM 1791 N N . LEU B 1 27 ? 5.031 -12.375 -6.906 1 90.69 27 LEU B N 1
ATOM 1792 C CA . LEU B 1 27 ? 5.945 -11.43 -7.539 1 90.69 27 LEU B CA 1
ATOM 1793 C C . LEU B 1 27 ? 5.852 -11.523 -9.062 1 90.69 27 LEU B C 1
ATOM 1795 O O . LEU B 1 27 ? 5.727 -10.5 -9.742 1 90.69 27 LEU B O 1
ATOM 1799 N N . ILE B 1 28 ? 5.883 -12.719 -9.594 1 91.94 28 ILE B N 1
ATOM 1800 C CA . ILE B 1 28 ? 5.84 -12.906 -11.039 1 91.94 28 ILE B CA 1
ATOM 1801 C C . ILE B 1 28 ? 4.496 -12.422 -11.586 1 91.94 28 ILE B C 1
ATOM 1803 O O . ILE B 1 28 ? 4.449 -11.719 -12.594 1 91.94 28 ILE B O 1
ATOM 1807 N N . ARG B 1 29 ? 3.473 -12.797 -10.891 1 87.88 29 ARG B N 1
ATOM 1808 C CA . ARG B 1 29 ? 2.133 -12.398 -11.305 1 87.88 29 ARG B CA 1
ATOM 1809 C C . ARG B 1 29 ? 2.008 -10.883 -11.383 1 87.88 29 ARG B C 1
ATOM 1811 O O . ARG B 1 29 ? 1.545 -10.336 -12.383 1 87.88 29 ARG B O 1
ATOM 1818 N N . ASN B 1 30 ? 2.463 -10.227 -10.406 1 85.12 30 ASN B N 1
ATOM 1819 C CA . ASN B 1 30 ? 2.281 -8.781 -10.297 1 85.12 30 ASN B CA 1
ATOM 1820 C C . ASN B 1 30 ? 3.268 -8.023 -11.18 1 85.12 30 ASN B C 1
ATOM 1822 O O . ASN B 1 30 ? 3.066 -6.844 -11.469 1 85.12 30 ASN B O 1
ATOM 1826 N N . ASN B 1 31 ? 4.367 -8.703 -11.523 1 86.06 31 ASN B N 1
ATOM 1827 C CA . ASN B 1 31 ? 5.309 -8.102 -12.453 1 86.06 31 ASN B CA 1
ATOM 1828 C C . ASN B 1 31 ? 4.758 -8.086 -13.875 1 86.06 31 ASN B C 1
ATOM 1830 O O . ASN B 1 31 ? 5.207 -7.305 -14.719 1 86.06 31 ASN B O 1
ATOM 1834 N N . LYS B 1 32 ? 3.842 -8.984 -14.211 1 83.38 32 LYS B N 1
ATOM 1835 C CA . LYS B 1 32 ? 3.109 -9.086 -15.469 1 83.38 32 LYS B CA 1
ATOM 1836 C C . LYS B 1 32 ? 4.059 -9.367 -16.641 1 83.38 32 LYS B C 1
ATOM 1838 O O . LYS B 1 32 ? 3.709 -9.133 -17.797 1 83.38 32 LYS B O 1
ATOM 1843 N N . GLU B 1 33 ? 5.301 -9.672 -16.375 1 88.31 33 GLU B N 1
ATOM 1844 C CA . GLU B 1 33 ? 6.297 -10.07 -17.359 1 88.31 33 GLU B CA 1
ATOM 1845 C C . GLU B 1 33 ? 7.18 -11.195 -16.828 1 88.31 33 GLU B C 1
ATOM 1847 O O . GLU B 1 33 ? 7.367 -11.328 -15.617 1 88.31 33 GLU B O 1
ATOM 1852 N N . PRO B 1 34 ? 7.664 -11.984 -17.781 1 95.06 34 PRO B N 1
ATOM 1853 C CA . PRO B 1 34 ? 8.602 -13.016 -17.344 1 95.06 34 PRO B CA 1
ATOM 1854 C C . PRO B 1 34 ? 9.844 -12.438 -16.672 1 95.06 34 PRO B C 1
ATOM 1856 O O . PRO B 1 34 ? 10.273 -11.336 -17.016 1 95.06 34 PRO B O 1
ATOM 1859 N N . LEU B 1 35 ? 10.406 -13.203 -15.766 1 95.81 35 LEU B N 1
ATOM 1860 C CA . LEU B 1 35 ? 11.57 -12.766 -15 1 95.81 35 LEU B CA 1
ATOM 1861 C C . LEU B 1 35 ? 12.633 -13.859 -14.945 1 95.81 35 LEU B C 1
ATOM 1863 O O . LEU B 1 35 ? 12.305 -15.047 -14.984 1 95.81 35 LEU B O 1
ATOM 1867 N N . THR B 1 36 ? 13.867 -13.398 -14.875 1 95.69 36 THR B N 1
ATOM 1868 C CA . THR B 1 36 ? 14.953 -14.336 -14.617 1 95.69 36 THR B CA 1
ATOM 1869 C C . THR B 1 36 ? 15.055 -14.664 -13.133 1 95.69 36 THR B C 1
ATOM 1871 O O . THR B 1 36 ? 14.5 -13.938 -12.297 1 95.69 36 THR B O 1
ATOM 1874 N N . VAL B 1 37 ? 15.773 -15.773 -12.891 1 95.69 37 VAL B N 1
ATOM 1875 C CA . VAL B 1 37 ? 16.031 -16.141 -11.5 1 95.69 37 VAL B CA 1
ATOM 1876 C C . VAL B 1 37 ? 16.734 -14.992 -10.773 1 95.69 37 VAL B C 1
ATOM 1878 O O . VAL B 1 37 ? 16.391 -14.664 -9.633 1 95.69 37 VAL B O 1
ATOM 1881 N N . LYS B 1 38 ? 17.594 -14.367 -11.414 1 93.81 38 LYS B N 1
ATOM 1882 C CA . LYS B 1 38 ? 18.328 -13.258 -10.82 1 93.81 38 LYS B CA 1
ATOM 1883 C C . LYS B 1 38 ? 17.406 -12.086 -10.5 1 93.81 38 LYS B C 1
ATOM 1885 O O . LYS B 1 38 ? 17.5 -11.492 -9.43 1 93.81 38 LYS B O 1
ATOM 1890 N N . GLU B 1 39 ? 16.594 -11.766 -11.367 1 93.25 39 GLU B N 1
ATOM 1891 C CA . GLU B 1 39 ? 15.648 -10.672 -11.156 1 93.25 39 GLU B CA 1
ATOM 1892 C C . GLU B 1 39 ? 14.703 -10.969 -9.992 1 93.25 39 GLU B C 1
ATOM 1894 O O . GLU B 1 39 ? 14.414 -10.078 -9.188 1 93.25 39 GLU B O 1
ATOM 1899 N N . ILE B 1 40 ? 14.234 -12.148 -9.93 1 95.12 40 ILE B N 1
ATOM 1900 C CA . ILE B 1 40 ? 13.352 -12.555 -8.844 1 95.12 40 ILE B CA 1
ATOM 1901 C C . ILE B 1 40 ? 14.094 -12.438 -7.508 1 95.12 40 ILE B C 1
ATOM 1903 O O . ILE B 1 40 ? 13.555 -11.891 -6.543 1 95.12 40 ILE B O 1
ATOM 1907 N N . ALA B 1 41 ? 15.289 -12.914 -7.508 1 94.56 41 ALA B N 1
ATOM 1908 C CA . ALA B 1 41 ? 16.109 -12.859 -6.301 1 94.56 41 ALA B CA 1
ATOM 1909 C C . ALA B 1 41 ? 16.344 -11.422 -5.855 1 94.56 41 ALA B C 1
ATOM 1911 O O . ALA B 1 41 ? 16.203 -11.109 -4.668 1 94.56 41 ALA B O 1
ATOM 1912 N N . ASP B 1 42 ? 16.625 -10.562 -6.762 1 90 42 ASP B N 1
ATOM 1913 C CA . ASP B 1 42 ? 16.859 -9.156 -6.461 1 90 42 ASP B CA 1
ATOM 1914 C C . ASP B 1 42 ? 15.602 -8.508 -5.871 1 90 42 ASP B C 1
ATOM 1916 O O . ASP B 1 42 ? 15.68 -7.801 -4.863 1 90 42 ASP B O 1
ATOM 1920 N N . LYS B 1 43 ? 14.5 -8.812 -6.473 1 87.81 43 LYS B N 1
ATOM 1921 C CA . LYS B 1 43 ? 13.25 -8.188 -6.055 1 87.81 43 LYS B CA 1
ATOM 1922 C C . LYS B 1 43 ? 12.805 -8.711 -4.691 1 87.81 43 LYS B C 1
ATOM 1924 O O . LYS B 1 43 ? 12.148 -7.992 -3.93 1 87.81 43 LYS B O 1
ATOM 1929 N N . LEU B 1 44 ? 13.117 -9.938 -4.383 1 89.44 44 LEU B N 1
ATOM 1930 C CA . LEU B 1 44 ? 12.758 -10.531 -3.1 1 89.44 44 LEU B CA 1
ATOM 1931 C C . LEU B 1 44 ? 13.875 -10.336 -2.08 1 89.44 44 LEU B C 1
ATOM 1933 O O . LEU B 1 44 ? 13.734 -10.703 -0.913 1 89.44 44 LEU B O 1
ATOM 1937 N N . GLU B 1 45 ? 14.953 -9.711 -2.523 1 85.31 45 GLU B N 1
ATOM 1938 C CA . GLU B 1 45 ? 16.141 -9.555 -1.678 1 85.31 45 GLU B CA 1
ATOM 1939 C C . GLU B 1 45 ? 16.578 -10.891 -1.093 1 85.31 45 GLU B C 1
ATOM 1941 O O . GLU B 1 45 ? 16.766 -11.008 0.119 1 85.31 45 GLU B O 1
ATOM 1946 N N . GLU B 1 46 ? 16.688 -11.859 -1.948 1 90.31 46 GLU B N 1
ATOM 1947 C CA . GLU B 1 46 ? 17.094 -13.219 -1.597 1 90.31 46 GLU B CA 1
ATOM 1948 C C . GLU B 1 46 ? 18.281 -13.68 -2.432 1 90.31 46 GLU B C 1
ATOM 1950 O O . GLU B 1 46 ? 18.641 -13.031 -3.418 1 90.31 46 GLU B O 1
ATOM 1955 N N . VAL B 1 47 ? 18.922 -14.797 -2.072 1 92.38 47 VAL B N 1
ATOM 1956 C CA . VAL B 1 47 ? 20.047 -15.367 -2.812 1 92.38 47 VAL B CA 1
ATOM 1957 C C . VAL B 1 47 ? 19.516 -16.156 -4.012 1 92.38 47 VAL B C 1
ATOM 1959 O O . VAL B 1 47 ? 18.516 -16.859 -3.91 1 92.38 47 VAL B O 1
ATOM 1962 N N . PRO B 1 48 ? 20.203 -16.047 -5.133 1 94 48 PRO B N 1
ATOM 1963 C CA . PRO B 1 48 ? 19.75 -16.703 -6.359 1 94 48 PRO B CA 1
ATOM 1964 C C . PRO B 1 48 ? 19.641 -18.219 -6.207 1 94 48 PRO B C 1
ATOM 1966 O O . PRO B 1 48 ? 18.75 -18.844 -6.781 1 94 48 PRO B O 1
ATOM 1969 N N . ALA B 1 49 ? 20.5 -18.75 -5.465 1 94.31 49 ALA B N 1
ATOM 1970 C CA . ALA B 1 49 ? 20.5 -20.203 -5.316 1 94.31 49 ALA B CA 1
ATOM 1971 C C . ALA B 1 49 ? 19.172 -20.703 -4.746 1 94.31 49 ALA B C 1
ATOM 1973 O O . ALA B 1 49 ? 18.609 -21.688 -5.219 1 94.31 49 ALA B O 1
ATOM 1974 N N . LYS B 1 50 ? 18.672 -20.031 -3.744 1 95.25 50 LYS B N 1
ATOM 1975 C CA . LYS B 1 50 ? 17.406 -20.391 -3.117 1 95.25 50 LYS B CA 1
ATOM 1976 C C . LYS B 1 50 ? 16.25 -20.234 -4.098 1 95.25 50 LYS B C 1
ATOM 1978 O O . LYS B 1 50 ? 15.375 -21.109 -4.184 1 95.25 50 LYS B O 1
ATOM 1983 N N . VAL B 1 51 ? 16.281 -19.172 -4.801 1 96.62 51 VAL B N 1
ATOM 1984 C CA . VAL B 1 51 ? 15.234 -18.891 -5.781 1 96.62 51 VAL B CA 1
ATOM 1985 C C . VAL B 1 51 ? 15.258 -19.953 -6.875 1 96.62 51 VAL B C 1
ATOM 1987 O O . VAL B 1 51 ? 14.211 -20.453 -7.289 1 96.62 51 VAL B O 1
ATOM 1990 N N . HIS B 1 52 ? 16.422 -20.328 -7.293 1 96.31 52 HIS B N 1
ATOM 1991 C CA . HIS B 1 52 ? 16.578 -21.344 -8.336 1 96.31 52 HIS B CA 1
ATOM 1992 C C . HIS B 1 52 ? 15.922 -22.656 -7.914 1 96.31 52 HIS B C 1
ATOM 1994 O O . HIS B 1 52 ? 15.18 -23.266 -8.695 1 96.31 52 HIS B O 1
ATOM 2000 N N . TYR B 1 53 ? 16.172 -22.984 -6.766 1 96.94 53 TYR B N 1
ATOM 2001 C CA . TYR B 1 53 ? 15.609 -24.219 -6.223 1 96.94 53 TYR B CA 1
ATOM 2002 C C . TYR B 1 53 ? 14.086 -24.203 -6.309 1 96.94 53 TYR B C 1
ATOM 2004 O O . TYR B 1 53 ? 13.477 -25.172 -6.773 1 96.94 53 TYR B O 1
ATOM 2012 N N . HIS B 1 54 ? 13.5 -23.203 -5.867 1 97.25 54 HIS B N 1
ATOM 2013 C CA . HIS B 1 54 ? 12.039 -23.109 -5.824 1 97.25 54 HIS B CA 1
ATOM 2014 C C . HIS B 1 54 ? 11.461 -22.984 -7.227 1 97.25 54 HIS B C 1
ATOM 2016 O O . HIS B 1 54 ? 10.375 -23.516 -7.508 1 97.25 54 HIS B O 1
ATOM 2022 N N . ILE B 1 55 ? 12.195 -22.344 -8.086 1 97.31 55 ILE B N 1
ATOM 2023 C CA . ILE B 1 55 ? 11.742 -22.188 -9.469 1 97.31 55 ILE B CA 1
ATOM 2024 C C . ILE B 1 55 ? 11.688 -23.562 -10.141 1 97.31 55 ILE B C 1
ATOM 2026 O O . ILE B 1 55 ? 10.719 -23.891 -10.836 1 97.31 55 ILE B O 1
ATOM 2030 N N . LYS B 1 56 ? 12.641 -24.344 -9.906 1 97 56 LYS B N 1
ATOM 2031 C CA . LYS B 1 56 ? 12.672 -25.688 -10.492 1 97 56 LYS B CA 1
ATOM 2032 C C . LYS B 1 56 ? 11.531 -26.547 -9.961 1 97 56 LYS B C 1
ATOM 2034 O O . LYS B 1 56 ? 10.914 -27.297 -10.711 1 97 56 LYS B O 1
ATOM 2039 N N . LYS B 1 57 ? 11.266 -26.453 -8.734 1 96.75 57 LYS B N 1
ATOM 2040 C CA . LYS B 1 57 ? 10.156 -27.188 -8.148 1 96.75 57 LYS B CA 1
ATOM 2041 C C . LYS B 1 57 ? 8.82 -26.75 -8.742 1 96.75 57 LYS B C 1
ATOM 2043 O O . LYS B 1 57 ? 7.965 -27.578 -9.055 1 96.75 57 LYS B O 1
ATOM 2048 N N . LEU B 1 58 ? 8.656 -25.453 -8.906 1 97.12 58 LEU B N 1
ATOM 2049 C CA . LEU B 1 58 ? 7.438 -24.891 -9.477 1 97.12 58 LEU B CA 1
ATOM 2050 C C . LEU B 1 58 ? 7.285 -25.297 -10.938 1 97.12 58 LEU B C 1
ATOM 2052 O O . LEU B 1 58 ? 6.176 -25.594 -11.391 1 97.12 58 LEU B O 1
ATOM 2056 N N . GLU B 1 59 ? 8.414 -25.312 -11.602 1 96.31 59 GLU B N 1
ATOM 2057 C CA . GLU B 1 59 ? 8.414 -25.734 -13 1 96.31 59 GLU B CA 1
ATOM 2058 C C . GLU B 1 59 ? 7.996 -27.203 -13.133 1 96.31 59 GLU B C 1
ATOM 2060 O O . GLU B 1 59 ? 7.164 -27.547 -13.977 1 96.31 59 GLU B O 1
ATOM 2065 N N . LYS B 1 60 ? 8.516 -28.031 -12.305 1 95.5 60 LYS B N 1
ATOM 2066 C CA . LYS B 1 60 ? 8.195 -29.469 -12.312 1 95.5 60 LYS B CA 1
ATOM 2067 C C . LYS B 1 60 ? 6.715 -29.688 -12.016 1 95.5 60 LYS B C 1
ATOM 2069 O O . LYS B 1 60 ? 6.102 -30.609 -12.562 1 95.5 60 LYS B O 1
ATOM 2074 N N . ALA B 1 61 ? 6.188 -28.828 -11.188 1 94.31 61 ALA B N 1
ATOM 2075 C CA . ALA B 1 61 ? 4.789 -28.969 -10.789 1 94.31 61 ALA B CA 1
ATOM 2076 C C . ALA B 1 61 ? 3.855 -28.359 -11.828 1 94.31 61 ALA B C 1
ATOM 2078 O O . ALA B 1 61 ? 2.633 -28.422 -11.688 1 94.31 61 ALA B O 1
ATOM 2079 N N . GLY B 1 62 ? 4.406 -27.734 -12.812 1 93.81 62 GLY B N 1
ATOM 2080 C CA . GLY B 1 62 ? 3.607 -27.172 -13.891 1 93.81 62 GLY B CA 1
ATOM 2081 C C . GLY B 1 62 ? 3.023 -25.812 -13.555 1 93.81 62 GLY B C 1
ATOM 2082 O O . GLY B 1 62 ? 2.045 -25.375 -14.172 1 93.81 62 GLY B O 1
ATOM 2083 N N . ILE B 1 63 ? 3.572 -25.156 -12.633 1 94.69 63 ILE B N 1
ATOM 2084 C CA . ILE B 1 63 ? 3.066 -23.875 -12.172 1 94.69 63 ILE B CA 1
ATOM 2085 C C . ILE B 1 63 ? 3.791 -22.734 -12.891 1 94.69 63 ILE B C 1
ATOM 2087 O O . ILE B 1 63 ? 3.174 -21.734 -13.266 1 94.69 63 ILE B O 1
ATOM 2091 N N . ILE B 1 64 ? 5.051 -22.891 -13.062 1 96.81 64 ILE B N 1
ATOM 2092 C CA . ILE B 1 64 ? 5.898 -21.953 -13.781 1 96.81 64 ILE B CA 1
ATOM 2093 C C . ILE B 1 64 ? 6.52 -22.641 -14.992 1 96.81 64 ILE B C 1
ATOM 2095 O O . ILE B 1 64 ? 6.68 -23.859 -15.008 1 96.81 64 ILE B O 1
ATOM 2099 N N . GLU B 1 65 ? 6.793 -21.859 -16.047 1 97 65 GLU B N 1
ATOM 2100 C CA . GLU B 1 65 ? 7.43 -22.438 -17.234 1 97 65 GLU B CA 1
ATOM 2101 C C . GLU B 1 65 ? 8.477 -21.484 -17.797 1 97 65 GLU B C 1
ATOM 2103 O O . GLU B 1 65 ? 8.398 -20.281 -17.609 1 97 65 GLU B O 1
ATOM 2108 N N . LEU B 1 66 ? 9.469 -22.125 -18.5 1 96.75 66 LEU B N 1
ATOM 2109 C CA . LEU B 1 66 ? 10.438 -21.344 -19.266 1 96.75 66 LEU B CA 1
ATOM 2110 C C . LEU B 1 66 ? 9.805 -20.781 -20.547 1 96.75 66 LEU B C 1
ATOM 2112 O O . LEU B 1 66 ? 9.32 -21.547 -21.391 1 96.75 66 LEU B O 1
ATOM 2116 N N . VAL B 1 67 ? 9.82 -19.484 -20.625 1 95.69 67 VAL B N 1
ATOM 2117 C CA . VAL B 1 67 ? 9.07 -18.891 -21.734 1 95.69 67 VAL B CA 1
ATOM 2118 C C . VAL B 1 67 ? 10.031 -18.406 -22.812 1 95.69 67 VAL B C 1
ATOM 2120 O O . VAL B 1 67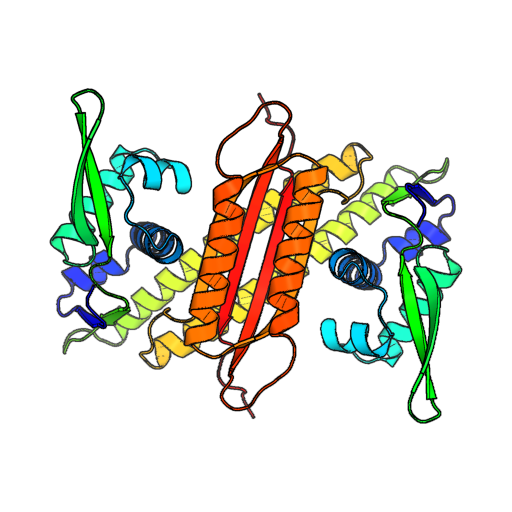 ? 9.68 -18.375 -24 1 95.69 67 VAL B O 1
ATOM 2123 N N . ARG B 1 68 ? 11.234 -17.969 -22.422 1 94.06 68 ARG B N 1
ATOM 2124 C CA . ARG B 1 68 ? 12.203 -17.516 -23.406 1 94.06 68 ARG B CA 1
ATOM 2125 C C . ARG B 1 68 ? 13.625 -17.547 -22.844 1 94.06 68 ARG B C 1
ATOM 2127 O O . ARG B 1 68 ? 13.812 -17.594 -21.625 1 94.06 68 ARG B O 1
ATOM 2134 N N . THR B 1 69 ? 14.547 -17.609 -23.766 1 94.5 69 THR B N 1
ATOM 2135 C CA . THR B 1 69 ? 15.961 -17.516 -23.422 1 94.5 69 THR B CA 1
ATOM 2136 C C . THR B 1 69 ? 16.656 -16.422 -24.219 1 94.5 69 THR B C 1
ATOM 2138 O O . THR B 1 69 ? 16.219 -16.078 -25.328 1 94.5 69 THR B O 1
ATOM 2141 N N . LYS B 1 70 ? 17.547 -15.781 -23.578 1 92.88 70 LYS B N 1
ATOM 2142 C CA . LYS B 1 70 ? 18.328 -14.742 -24.234 1 92.88 70 LYS B CA 1
ATOM 2143 C C . LYS B 1 70 ? 19.812 -14.867 -23.906 1 92.88 70 LYS B C 1
ATOM 2145 O O . LYS B 1 70 ? 20.172 -15.039 -22.75 1 92.88 70 LYS B O 1
ATOM 2150 N N . GLU B 1 71 ? 20.578 -14.828 -24.969 1 91.25 71 GLU B N 1
ATOM 2151 C CA . GLU B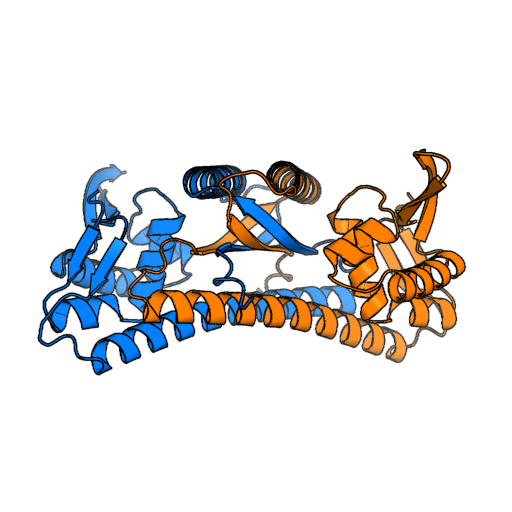 1 71 ? 22.016 -14.852 -24.719 1 91.25 71 GLU B CA 1
ATOM 2152 C C . GLU B 1 71 ? 22.531 -13.453 -24.406 1 91.25 71 GLU B C 1
ATOM 2154 O O . GLU B 1 71 ? 22.328 -12.516 -25.188 1 91.25 71 GLU B O 1
ATOM 2159 N N . ILE B 1 72 ? 23.047 -13.297 -23.281 1 87.25 72 ILE B N 1
ATOM 2160 C CA . ILE B 1 72 ? 23.625 -12.023 -22.859 1 87.25 72 ILE B CA 1
ATOM 2161 C C . ILE B 1 72 ? 25.094 -12.219 -22.5 1 87.25 72 ILE B C 1
ATOM 2163 O O . ILE B 1 72 ? 25.422 -12.844 -21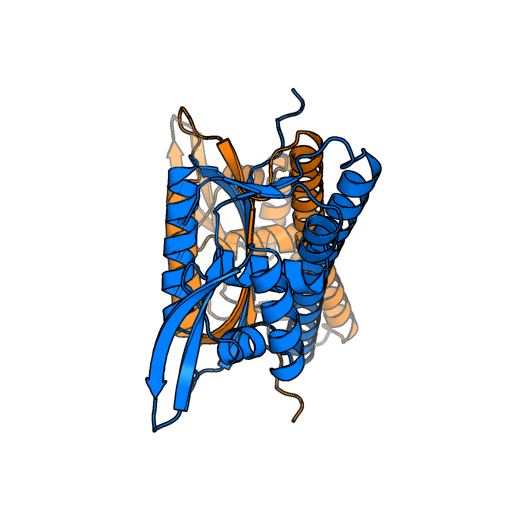.484 1 87.25 72 ILE B O 1
ATOM 2167 N N . LYS B 1 73 ? 25.969 -11.562 -23.219 1 88.06 73 LYS B N 1
ATOM 2168 C CA . LYS B 1 73 ? 27.406 -11.633 -22.984 1 88.06 73 LYS B CA 1
ATOM 2169 C C . LYS B 1 73 ? 27.875 -13.078 -22.844 1 88.06 73 LYS B C 1
ATOM 2171 O O . LYS B 1 73 ? 28.609 -13.414 -21.906 1 88.06 73 LYS B O 1
ATOM 2176 N N . GLY B 1 74 ? 27.359 -13.953 -23.594 1 88.94 74 GLY B N 1
ATOM 2177 C CA . GLY B 1 74 ? 27.781 -15.344 -23.641 1 88.94 74 GLY B CA 1
ATOM 2178 C C . GLY B 1 74 ? 27.047 -16.234 -22.656 1 88.94 74 GLY B C 1
ATOM 2179 O O . GLY B 1 74 ? 27.297 -17.438 -22.609 1 88.94 74 GLY B O 1
ATOM 2180 N N . ILE B 1 75 ? 26.281 -15.602 -21.812 1 89.25 75 ILE B N 1
ATOM 2181 C CA . ILE B 1 75 ? 25.516 -16.359 -20.828 1 89.25 75 ILE B CA 1
ATOM 2182 C C . ILE B 1 75 ? 24.047 -16.438 -21.25 1 89.25 75 ILE B C 1
ATOM 2184 O O . ILE B 1 75 ? 23.469 -15.43 -21.672 1 89.25 75 ILE B O 1
ATOM 2188 N N . ILE B 1 76 ? 23.547 -17.594 -21.141 1 92.88 76 ILE B N 1
ATOM 2189 C CA . ILE B 1 76 ? 22.141 -17.766 -21.5 1 92.88 76 ILE B CA 1
ATOM 2190 C C . ILE B 1 76 ? 21.25 -17.391 -20.328 1 92.88 76 ILE B C 1
ATOM 2192 O O . ILE B 1 76 ? 21.266 -18.047 -19.281 1 92.88 76 ILE B O 1
ATOM 2196 N N . ALA B 1 77 ? 20.469 -16.328 -20.5 1 93.19 77 ALA B N 1
ATOM 2197 C CA . ALA B 1 77 ? 19.484 -15.922 -19.5 1 93.19 77 ALA B CA 1
ATOM 2198 C C . ALA B 1 77 ? 18.156 -16.609 -19.734 1 93.19 77 ALA B C 1
ATOM 2200 O O . ALA B 1 77 ? 17.656 -16.641 -20.859 1 93.19 77 ALA B O 1
ATOM 2201 N N . LYS B 1 78 ? 17.625 -17.219 -18.734 1 96.06 78 LYS B N 1
ATOM 2202 C CA . LYS B 1 78 ? 16.328 -17.922 -18.812 1 96.06 78 LYS B CA 1
ATOM 2203 C C . LYS B 1 78 ? 15.227 -17.094 -18.141 1 96.06 78 LYS B C 1
ATOM 2205 O O . LYS B 1 78 ? 15.383 -16.641 -17.016 1 96.06 78 LYS B O 1
ATOM 2210 N N . TYR B 1 79 ? 14.125 -16.906 -18.828 1 96.94 79 TYR B N 1
ATOM 2211 C CA . TYR B 1 79 ? 12.992 -16.141 -18.328 1 96.94 79 TYR B CA 1
ATOM 2212 C C . TYR B 1 79 ? 11.797 -17.031 -18.047 1 96.94 79 TYR B C 1
ATOM 2214 O O . TYR B 1 79 ? 11.375 -17.812 -18.906 1 96.94 79 TYR B O 1
ATOM 2222 N N . TYR B 1 80 ? 11.266 -16.859 -16.828 1 97.19 80 TYR B N 1
ATOM 2223 C CA . TYR B 1 80 ? 10.18 -17.719 -16.375 1 97.19 80 TYR B CA 1
ATOM 2224 C C . TYR B 1 80 ? 8.906 -16.922 -16.156 1 97.19 80 TYR B C 1
ATOM 2226 O O . TYR B 1 80 ? 8.953 -15.727 -15.844 1 97.19 80 TYR B O 1
ATOM 2234 N N . TYR B 1 81 ? 7.77 -17.562 -16.344 1 96.69 81 TYR B N 1
ATOM 2235 C CA . TYR B 1 81 ? 6.465 -16.984 -16.078 1 96.69 81 TYR B CA 1
ATOM 2236 C C . TYR B 1 81 ? 5.473 -18.031 -15.609 1 96.69 81 TYR B C 1
ATOM 2238 O O . TYR B 1 81 ? 5.777 -19.234 -15.617 1 96.69 81 TYR B O 1
ATOM 2246 N N . LEU B 1 82 ? 4.34 -17.578 -15.172 1 95.19 82 LEU B N 1
ATOM 2247 C CA . LEU B 1 82 ? 3.281 -18.469 -14.703 1 95.19 82 LEU B CA 1
ATOM 2248 C C . LEU B 1 82 ? 2.643 -19.203 -15.875 1 95.19 82 LEU B C 1
ATOM 2250 O O . LEU B 1 82 ? 2.533 -18.672 -16.969 1 95.19 82 LEU B O 1
ATOM 2254 N N . THR B 1 83 ? 2.172 -20.406 -15.562 1 95.06 83 THR B N 1
ATOM 2255 C CA . THR B 1 83 ? 1.549 -21.203 -16.609 1 95.06 83 THR B CA 1
ATOM 2256 C C . THR B 1 83 ? 0.07 -20.859 -16.75 1 95.06 83 THR B C 1
ATOM 2258 O O . THR B 1 83 ? -0.567 -21.219 -17.75 1 95.06 83 THR B O 1
ATOM 2261 N N . ALA B 1 84 ? -0.455 -20.172 -15.688 1 91.19 84 ALA B N 1
ATOM 2262 C CA . ALA B 1 84 ? -1.887 -19.891 -15.703 1 91.19 84 ALA B CA 1
ATOM 2263 C C . ALA B 1 84 ? -2.199 -18.625 -14.922 1 91.19 84 ALA B C 1
ATOM 2265 O O . ALA B 1 84 ? -1.374 -18.141 -14.141 1 91.19 84 ALA B O 1
ATOM 2266 N N . ASN B 1 85 ? -3.371 -18.078 -15.172 1 84.31 85 ASN B N 1
ATOM 2267 C CA . ASN B 1 85 ? -3.848 -16.922 -14.414 1 84.31 85 ASN B CA 1
ATOM 2268 C C . ASN B 1 85 ? -4.27 -17.312 -13 1 84.31 85 ASN B C 1
ATOM 2270 O O . ASN B 1 85 ? -4.199 -16.5 -12.078 1 84.31 85 ASN B O 1
ATOM 2274 N N . SER B 1 86 ? -4.738 -18.547 -13 1 84.62 86 SER B N 1
ATOM 2275 C CA . SER B 1 86 ? -5.172 -19.031 -11.703 1 84.62 86 SER B CA 1
ATOM 2276 C C . SER B 1 86 ? -4.941 -20.531 -11.57 1 84.62 86 SER B C 1
ATOM 2278 O O . SER B 1 86 ? -4.824 -21.234 -12.578 1 84.62 86 SER B O 1
ATOM 2280 N N . TYR B 1 87 ? -4.832 -20.953 -10.336 1 86.06 87 TYR B N 1
ATOM 2281 C CA . TYR B 1 87 ? -4.648 -22.375 -10.016 1 86.06 87 TYR B CA 1
ATOM 2282 C C . TYR B 1 87 ? -5.734 -22.859 -9.07 1 86.06 87 TYR B C 1
ATOM 2284 O O . TYR B 1 87 ? -6.02 -22.219 -8.055 1 86.06 87 TYR B O 1
ATOM 2292 N N . GLU B 1 88 ? -6.402 -23.891 -9.508 1 82 88 GLU B N 1
ATOM 2293 C CA . GLU B 1 88 ? -7.457 -24.469 -8.68 1 82 88 GLU B CA 1
ATOM 2294 C C . GLU B 1 88 ? -7.004 -25.766 -8.023 1 82 88 GLU B C 1
ATOM 2296 O O . GLU B 1 88 ? -6.422 -26.625 -8.688 1 82 88 GLU B O 1
ATOM 2301 N N . LEU B 1 89 ? -7.188 -25.766 -6.824 1 81.25 89 LEU B N 1
ATOM 2302 C CA . LEU B 1 89 ? -6.922 -27.016 -6.109 1 81.25 89 LEU B CA 1
ATOM 2303 C C . LEU B 1 89 ? -8.086 -27.984 -6.266 1 81.25 89 LEU B C 1
ATOM 2305 O O . LEU B 1 89 ? -9.164 -27.766 -5.699 1 81.25 89 LEU B O 1
ATOM 2309 N N . VAL B 1 90 ? -7.871 -28.906 -7.266 1 74.5 90 VAL B N 1
ATOM 2310 C CA . VAL B 1 90 ? -8.93 -29.844 -7.605 1 74.5 90 VAL B CA 1
ATOM 2311 C C . VAL B 1 90 ? -8.477 -31.266 -7.27 1 74.5 90 VAL B C 1
ATOM 2313 O O . VAL B 1 90 ? -7.277 -31.562 -7.289 1 74.5 90 VAL B O 1
ATOM 2316 N N . GLY B 1 91 ? -9.305 -31.938 -6.516 1 61.94 91 GLY B N 1
ATOM 2317 C CA . GLY B 1 91 ? -9.008 -33.375 -6.398 1 61.94 91 GLY B CA 1
ATOM 2318 C C . GLY B 1 91 ? -9.703 -34.031 -5.219 1 61.94 91 GLY B C 1
ATOM 2319 O O . GLY B 1 91 ? -10.07 -33.344 -4.258 1 61.94 91 GLY B O 1
ATOM 2320 N N . GLU B 1 92 ? -10.102 -35.156 -5.555 1 57.03 92 GLU B N 1
ATOM 2321 C CA . GLU B 1 92 ? -10.805 -36 -4.59 1 57.03 92 GLU B CA 1
ATOM 2322 C C . GLU B 1 92 ? -10.094 -36 -3.236 1 57.03 92 GLU B C 1
ATOM 2324 O O . GLU B 1 92 ? -10.742 -36.094 -2.191 1 57.03 92 GLU B O 1
ATOM 2329 N N . ASN B 1 93 ? -8.805 -35.969 -3.348 1 56.66 93 ASN B N 1
ATOM 2330 C CA . ASN B 1 93 ? -8.031 -36.062 -2.117 1 56.66 93 ASN B CA 1
ATOM 2331 C C . ASN B 1 93 ? -7.727 -34.688 -1.534 1 56.66 93 ASN B C 1
ATOM 2333 O O . ASN B 1 93 ? -7 -34.562 -0.547 1 56.66 93 ASN B O 1
ATOM 2337 N N . ILE B 1 94 ? -8.016 -33.688 -2.357 1 62 94 ILE B N 1
ATOM 2338 C CA . ILE B 1 94 ? -7.82 -32.344 -1.825 1 62 94 ILE B CA 1
ATOM 2339 C C . ILE B 1 94 ? -8.914 -32.031 -0.813 1 62 94 ILE B C 1
ATOM 2341 O O . ILE B 1 94 ? -10.086 -31.875 -1.182 1 62 94 ILE B O 1
ATOM 2345 N N . ASN B 1 95 ? -8.664 -32.656 0.34 1 63.88 95 ASN B N 1
ATOM 2346 C CA . ASN B 1 95 ? -9.578 -32.531 1.473 1 63.88 95 ASN B CA 1
ATOM 2347 C C . ASN B 1 95 ? -9.539 -31.156 2.098 1 63.88 95 ASN B C 1
ATOM 2349 O O . ASN B 1 95 ? -8.719 -30.312 1.706 1 63.88 95 ASN B O 1
ATOM 2353 N N . GLU B 1 96 ? -10.547 -30.891 2.666 1 74.81 96 GLU B N 1
ATOM 2354 C CA . GLU B 1 96 ? -10.734 -29.672 3.453 1 74.81 96 GLU B CA 1
ATOM 2355 C C . GLU B 1 96 ? -9.445 -29.281 4.176 1 74.81 96 GLU B C 1
ATOM 2357 O O . GLU B 1 96 ? -9.172 -28.094 4.371 1 74.81 96 GLU B O 1
ATOM 2362 N N . HIS B 1 97 ? -8.625 -30.312 4.289 1 78.5 97 HIS B N 1
ATOM 2363 C CA . HIS B 1 97 ? -7.395 -30.062 5.035 1 78.5 97 HIS B CA 1
ATOM 2364 C C . HIS B 1 97 ? -6.367 -29.328 4.176 1 78.5 97 HIS B C 1
ATOM 2366 O O . HIS B 1 97 ? -5.727 -28.391 4.633 1 78.5 97 HIS B O 1
ATOM 2372 N N . SER B 1 98 ? -6.227 -29.75 2.949 1 78.88 98 SER B N 1
ATOM 2373 C CA . SER B 1 98 ? -5.266 -29.109 2.055 1 78.88 98 SER B CA 1
ATOM 2374 C C . SER B 1 98 ? -5.656 -27.672 1.766 1 78.88 98 SER B C 1
ATOM 2376 O O . SER B 1 98 ? -4.793 -26.797 1.672 1 78.88 98 SER B O 1
ATOM 2378 N N . LYS B 1 99 ? -6.926 -27.438 1.673 1 79.38 99 LYS B N 1
ATOM 2379 C CA . LYS B 1 99 ? -7.418 -26.094 1.446 1 79.38 99 LYS B CA 1
ATOM 2380 C C . LYS B 1 99 ? -7.129 -25.188 2.645 1 79.38 99 LYS B C 1
ATOM 2382 O O . LYS B 1 99 ? -6.77 -24.016 2.48 1 79.38 99 LYS B O 1
ATOM 2387 N N . LYS B 1 100 ? -7.262 -25.812 3.744 1 84.94 100 LYS B N 1
ATOM 2388 C CA . LYS B 1 100 ? -6.984 -25.062 4.969 1 84.94 100 LYS B CA 1
ATOM 2389 C C . LYS B 1 100 ? -5.504 -24.703 5.07 1 84.94 100 LYS B C 1
ATOM 2391 O O . LYS B 1 100 ? -5.156 -23.609 5.5 1 84.94 100 LYS B O 1
ATOM 2396 N N . ILE B 1 101 ? -4.727 -25.672 4.699 1 85.19 101 ILE B N 1
ATOM 2397 C CA . ILE B 1 101 ? -3.291 -25.422 4.73 1 85.19 101 ILE B CA 1
ATOM 2398 C C . ILE B 1 101 ? -2.932 -24.328 3.732 1 85.19 101 ILE B C 1
ATOM 2400 O O . ILE B 1 101 ? -2.188 -23.406 4.059 1 85.19 101 ILE B O 1
ATOM 2404 N N . TYR B 1 102 ? -3.475 -24.438 2.531 1 86.38 102 TYR B N 1
ATOM 2405 C CA . TYR B 1 102 ? -3.25 -23.422 1.517 1 86.38 102 TYR B CA 1
ATOM 2406 C C . TYR B 1 102 ? -3.656 -22.047 2.031 1 86.38 102 TYR B C 1
ATOM 2408 O O . TYR B 1 102 ? -2.879 -21.094 1.954 1 86.38 102 TYR B O 1
ATOM 2416 N N . LYS B 1 103 ? -4.797 -22.016 2.576 1 88.69 103 LYS B N 1
ATOM 2417 C CA . LYS B 1 103 ? -5.309 -20.75 3.111 1 88.69 103 LYS B CA 1
ATOM 2418 C C . LYS B 1 103 ? -4.367 -20.188 4.168 1 88.69 103 LYS B C 1
ATOM 2420 O O . LYS B 1 103 ? -4.035 -19 4.129 1 88.69 103 LYS B O 1
ATOM 2425 N N . SER B 1 104 ? -3.957 -21.016 5.012 1 92.5 104 SER B N 1
ATOM 2426 C CA . SER B 1 104 ? -3.074 -20.578 6.086 1 92.5 104 SER B CA 1
ATOM 2427 C C . SER B 1 104 ? -1.767 -20.031 5.535 1 92.5 104 SER B C 1
ATOM 2429 O O . SER B 1 104 ? -1.265 -19.016 6.02 1 92.5 104 SER B O 1
ATOM 2431 N N . GLN B 1 105 ? -1.261 -20.656 4.562 1 91.56 105 GLN B N 1
ATOM 2432 C CA . GLN B 1 105 ? 0.007 -20.234 3.986 1 91.56 105 GLN B CA 1
ATOM 2433 C C . GLN B 1 105 ? -0.149 -18.906 3.248 1 91.56 105 GLN B C 1
ATOM 2435 O O . GLN B 1 105 ? 0.707 -18.016 3.354 1 91.56 105 GLN B O 1
ATOM 2440 N N . VAL B 1 106 ? -1.219 -18.75 2.537 1 91.75 106 VAL B N 1
ATOM 2441 C CA . VAL B 1 106 ? -1.486 -17.516 1.827 1 91.75 106 VAL B CA 1
ATOM 2442 C C . VAL B 1 106 ? -1.588 -16.359 2.824 1 91.75 106 VAL B C 1
ATOM 2444 O O . VAL B 1 106 ? -0.968 -15.312 2.635 1 91.75 106 VAL B O 1
ATOM 2447 N N . LEU B 1 107 ? -2.334 -16.578 3.883 1 94.62 107 LEU B N 1
ATOM 2448 C CA . LEU B 1 107 ? -2.523 -15.547 4.895 1 94.62 107 LEU B CA 1
ATOM 2449 C C . LEU B 1 107 ? -1.203 -15.211 5.582 1 94.62 107 LEU B C 1
ATOM 2451 O O . LEU B 1 107 ? -0.948 -14.047 5.91 1 94.62 107 LEU B O 1
ATOM 2455 N N . THR B 1 108 ? -0.413 -16.219 5.762 1 95.06 108 THR B N 1
ATOM 2456 C CA . THR B 1 108 ? 0.904 -16.016 6.352 1 95.06 108 THR B CA 1
ATOM 2457 C C . THR B 1 108 ? 1.758 -15.109 5.465 1 95.06 108 THR B C 1
ATOM 2459 O O . THR B 1 108 ? 2.4 -14.18 5.953 1 95.06 108 THR B O 1
ATOM 2462 N N . VAL B 1 109 ? 1.738 -15.336 4.199 1 94.06 109 VAL B N 1
ATOM 2463 C CA . VAL B 1 109 ? 2.523 -14.562 3.24 1 94.06 109 VAL B CA 1
ATOM 2464 C C . VAL B 1 109 ? 2.035 -13.117 3.219 1 94.06 109 VAL B C 1
ATOM 2466 O O . VAL B 1 109 ? 2.838 -12.18 3.273 1 94.06 109 VAL B O 1
ATOM 2469 N N . ILE B 1 110 ? 0.752 -12.922 3.227 1 95.31 110 ILE B N 1
ATOM 2470 C CA . ILE B 1 110 ? 0.174 -11.586 3.244 1 95.31 110 ILE B CA 1
ATOM 2471 C C . ILE B 1 110 ? 0.615 -10.852 4.508 1 95.31 110 ILE B C 1
ATOM 2473 O O . ILE B 1 110 ? 1.076 -9.703 4.438 1 95.31 110 ILE B O 1
ATOM 2477 N N . ASN B 1 111 ? 0.495 -11.531 5.582 1 96.81 111 ASN B N 1
ATOM 2478 C CA . ASN B 1 111 ? 0.904 -10.945 6.855 1 96.81 111 ASN B CA 1
ATOM 2479 C C . ASN B 1 111 ? 2.375 -10.539 6.836 1 96.81 111 ASN B C 1
ATOM 2481 O O . ASN B 1 111 ? 2.734 -9.477 7.34 1 96.81 111 ASN B O 1
ATOM 2485 N N . GLU B 1 112 ? 3.172 -11.359 6.301 1 94.69 112 GLU B N 1
ATOM 2486 C CA . GLU B 1 112 ? 4.605 -11.086 6.254 1 94.69 112 GLU B CA 1
ATOM 2487 C C . GLU B 1 112 ? 4.906 -9.844 5.418 1 94.69 112 GLU B C 1
ATOM 2489 O O . GLU B 1 112 ? 5.742 -9.023 5.801 1 94.69 112 GLU B O 1
ATOM 2494 N N . PHE B 1 113 ? 4.227 -9.719 4.301 1 94.62 113 PHE B N 1
ATOM 2495 C CA . PHE B 1 113 ? 4.422 -8.547 3.459 1 94.62 113 PHE B CA 1
ATOM 2496 C C . PHE B 1 113 ? 4.008 -7.273 4.191 1 94.62 113 PHE B C 1
ATOM 2498 O O . PHE B 1 113 ? 4.738 -6.281 4.188 1 94.62 113 PHE B O 1
ATOM 2505 N N . TYR B 1 114 ? 2.898 -7.285 4.871 1 97.62 114 TYR B N 1
ATOM 2506 C CA . TYR B 1 114 ? 2.406 -6.125 5.602 1 97.62 114 TYR B CA 1
ATOM 2507 C C . TYR B 1 114 ? 3.34 -5.77 6.75 1 97.62 114 TYR B C 1
ATOM 2509 O O . TYR B 1 114 ? 3.658 -4.594 6.961 1 97.62 114 TYR B O 1
ATOM 2517 N N . GLU B 1 115 ? 3.76 -6.773 7.449 1 97.06 115 GLU B N 1
ATOM 2518 C CA . GLU B 1 115 ? 4.605 -6.523 8.609 1 97.06 115 GLU B CA 1
ATOM 2519 C C . GLU B 1 115 ? 5.969 -5.984 8.195 1 97.06 115 GLU B C 1
ATOM 2521 O O . GLU B 1 115 ? 6.512 -5.082 8.844 1 97.06 115 GLU B O 1
ATOM 2526 N N . LYS B 1 116 ? 6.496 -6.555 7.191 1 95 116 LYS B N 1
ATOM 2527 C CA . LYS B 1 116 ? 7.777 -6.066 6.691 1 95 116 LYS B CA 1
ATOM 2528 C C . LYS B 1 116 ? 7.688 -4.602 6.281 1 95 116 LYS B C 1
ATOM 2530 O O . LYS B 1 116 ? 8.516 -3.783 6.691 1 95 116 LYS B O 1
ATOM 2535 N N . SER B 1 117 ? 6.707 -4.285 5.523 1 96.94 117 SER B N 1
ATOM 2536 C CA . SER B 1 117 ? 6.512 -2.906 5.078 1 96.94 117 SER B CA 1
ATOM 2537 C C . SER B 1 117 ? 6.27 -1.975 6.262 1 96.94 117 SER B C 1
ATOM 2539 O O . SER B 1 117 ? 6.883 -0.91 6.355 1 96.94 117 SER B O 1
ATOM 2541 N N . LYS B 1 118 ? 5.375 -2.402 7.141 1 97.75 118 LYS B N 1
ATOM 2542 C CA . LYS B 1 118 ? 5.039 -1.608 8.32 1 97.75 118 LYS B CA 1
ATOM 2543 C C . LYS B 1 118 ? 6.285 -1.271 9.125 1 97.75 118 LYS B C 1
ATOM 2545 O O . LYS B 1 118 ? 6.508 -0.112 9.484 1 97.75 118 LYS B O 1
ATOM 2550 N N . ASN B 1 119 ? 7.082 -2.258 9.336 1 96.75 119 ASN B N 1
ATOM 2551 C CA . ASN B 1 119 ? 8.273 -2.062 10.156 1 96.75 119 ASN B CA 1
ATOM 2552 C C . ASN B 1 119 ? 9.289 -1.154 9.469 1 96.75 119 ASN B C 1
ATOM 2554 O O . ASN B 1 119 ? 9.914 -0.31 10.109 1 96.75 119 ASN B O 1
ATOM 2558 N N . MET B 1 120 ? 9.438 -1.339 8.219 1 95.25 120 MET B N 1
ATOM 2559 C CA . MET B 1 120 ? 10.344 -0.486 7.461 1 95.25 120 MET B CA 1
ATOM 2560 C C . MET B 1 120 ? 9.906 0.973 7.527 1 95.25 120 MET B C 1
ATOM 2562 O O . MET B 1 120 ? 10.727 1.858 7.789 1 95.25 120 MET B O 1
ATOM 2566 N N . VAL B 1 121 ? 8.633 1.2 7.359 1 96.31 121 VAL B N 1
ATOM 2567 C CA . VAL B 1 121 ? 8.094 2.557 7.348 1 96.31 121 VAL B CA 1
ATOM 2568 C C . VAL B 1 121 ? 8.203 3.168 8.742 1 96.31 121 VAL B C 1
ATOM 2570 O O . VAL B 1 121 ? 8.656 4.305 8.898 1 96.31 121 VAL B O 1
ATOM 2573 N N . MET B 1 122 ? 7.82 2.383 9.711 1 95.44 122 MET B N 1
ATOM 2574 C CA . MET B 1 122 ? 7.863 2.885 11.086 1 95.44 122 MET B CA 1
ATOM 2575 C C . MET B 1 122 ? 9.289 3.215 11.5 1 95.44 122 MET B C 1
ATOM 2577 O O . MET B 1 122 ? 9.531 4.23 12.156 1 95.44 122 MET B O 1
ATOM 2581 N N . ASP B 1 123 ? 10.242 2.432 11.102 1 94.56 123 ASP B N 1
ATOM 2582 C CA . ASP B 1 123 ? 11.648 2.676 11.422 1 94.56 123 ASP B CA 1
ATOM 2583 C C . ASP B 1 123 ? 12.148 3.951 10.75 1 94.56 123 ASP B C 1
ATOM 2585 O O . ASP B 1 123 ? 12.797 4.785 11.383 1 94.56 123 ASP B O 1
ATOM 2589 N N . SER B 1 124 ? 11.836 4.07 9.523 1 94 124 SER B N 1
ATOM 2590 C CA . SER B 1 124 ? 12.297 5.227 8.758 1 94 124 SER B CA 1
ATOM 2591 C C . SER B 1 124 ? 11.68 6.52 9.289 1 94 124 SER B C 1
ATOM 2593 O O . SER B 1 124 ? 12.383 7.516 9.461 1 94 124 SER B O 1
ATOM 2595 N N . VAL B 1 125 ? 10.398 6.512 9.562 1 92.56 125 VAL B N 1
ATOM 2596 C CA . VAL B 1 125 ? 9.695 7.688 10.062 1 92.56 125 VAL B CA 1
ATOM 2597 C C . VAL B 1 125 ? 10.211 8.047 11.453 1 92.56 125 VAL B C 1
ATOM 2599 O O . VAL B 1 125 ? 10.438 9.227 11.758 1 92.56 125 VAL B O 1
ATOM 2602 N N . SER B 1 126 ? 10.359 7.008 12.219 1 91.44 126 SER B N 1
ATOM 2603 C CA . SER B 1 126 ? 10.906 7.223 13.555 1 91.44 126 SER B CA 1
ATOM 2604 C C . SER B 1 126 ? 12.266 7.914 13.5 1 91.44 126 SER B C 1
ATOM 2606 O O . SER B 1 126 ? 12.516 8.867 14.234 1 91.44 126 SER B O 1
ATOM 2608 N N . GLU B 1 127 ? 13.125 7.465 12.656 1 90 127 GLU B N 1
ATOM 2609 C CA . GLU B 1 127 ? 14.461 8.039 12.5 1 90 127 GLU B CA 1
ATOM 2610 C C . GLU B 1 127 ? 14.383 9.492 12.047 1 90 127 GLU B C 1
ATOM 2612 O O . GLU B 1 127 ? 15.117 10.344 12.555 1 90 127 GLU B O 1
ATOM 2617 N N . ARG B 1 128 ? 13.562 9.789 11.148 1 86.62 128 ARG B N 1
ATOM 2618 C CA . ARG B 1 128 ? 13.422 11.141 10.625 1 86.62 128 ARG B CA 1
ATOM 2619 C C . ARG B 1 128 ? 12.906 12.094 11.695 1 86.62 128 ARG B C 1
ATOM 2621 O O . ARG B 1 128 ? 13.383 13.227 11.805 1 86.62 128 ARG B O 1
ATOM 2628 N N . ILE B 1 129 ? 11.906 11.602 12.414 1 84.69 129 ILE B N 1
ATOM 2629 C CA . ILE B 1 129 ? 11.352 12.43 13.484 1 84.69 129 ILE B CA 1
ATOM 2630 C C . ILE B 1 129 ? 12.438 12.719 14.523 1 84.69 129 ILE B C 1
ATOM 2632 O O . ILE B 1 129 ? 12.555 13.844 15.008 1 84.69 129 ILE B O 1
ATOM 2636 N N . ASN B 1 130 ? 13.242 11.742 14.805 1 84.38 130 ASN B N 1
ATOM 2637 C CA . ASN B 1 130 ? 14.336 11.906 15.766 1 84.38 130 ASN B CA 1
ATOM 2638 C C . ASN B 1 130 ? 15.352 12.938 15.281 1 84.38 130 ASN B C 1
ATOM 2640 O O . ASN B 1 130 ? 15.977 13.625 16.094 1 84.38 130 ASN B O 1
ATOM 2644 N N . LYS B 1 131 ? 15.484 13.078 14.008 1 81.06 131 LYS B N 1
ATOM 2645 C CA . LYS B 1 131 ? 16.453 14.016 13.438 1 81.06 131 LYS B CA 1
ATOM 2646 C C . LYS B 1 131 ? 15.812 15.383 13.203 1 81.06 131 LYS B C 1
ATOM 2648 O O . LYS B 1 131 ? 16.469 16.297 12.695 1 81.06 131 LYS B O 1
ATOM 2653 N N . GLY B 1 132 ? 14.578 15.484 13.508 1 71.88 132 GLY B N 1
ATOM 2654 C CA . GLY B 1 132 ? 13.891 16.766 13.398 1 71.88 132 GLY B CA 1
ATOM 2655 C C . GLY B 1 132 ? 13.266 16.984 12.039 1 71.88 132 GLY B C 1
ATOM 2656 O O . GLY B 1 132 ? 12.883 18.109 11.703 1 71.88 132 GLY B O 1
ATOM 2657 N N . ASN B 1 133 ? 13.43 15.938 11.242 1 63.34 133 ASN B N 1
ATOM 2658 C CA . ASN B 1 133 ? 12.812 16 9.922 1 63.34 133 ASN B CA 1
ATOM 2659 C C . ASN B 1 133 ? 11.375 15.484 9.945 1 63.34 133 ASN B C 1
ATOM 2661 O O . ASN B 1 133 ? 11.031 14.648 10.781 1 63.34 133 ASN B O 1
ATOM 2665 N N . ASP B 1 134 ? 10.438 16.25 9.352 1 61.84 134 ASP B N 1
ATOM 2666 C CA . ASP B 1 134 ? 9.039 15.859 9.406 1 61.84 134 ASP B CA 1
ATOM 2667 C C . ASP B 1 134 ? 8.758 14.703 8.453 1 61.84 134 ASP B C 1
ATOM 2669 O O . ASP B 1 134 ? 9.664 14.203 7.785 1 61.84 134 ASP B O 1
ATOM 2673 N N . ILE B 1 135 ? 7.574 14.18 8.57 1 63.94 135 ILE B N 1
ATOM 2674 C CA . ILE B 1 135 ? 6.984 13.031 7.883 1 63.94 135 ILE B CA 1
ATOM 2675 C C . ILE B 1 135 ? 6.793 13.359 6.406 1 63.94 135 ILE B C 1
ATOM 2677 O O . ILE B 1 135 ? 6.172 12.586 5.672 1 63.94 135 ILE B O 1
ATOM 2681 N N . ASN B 1 136 ? 7.625 14.344 5.828 1 73.31 136 ASN B N 1
ATOM 2682 C CA . ASN B 1 136 ? 7.367 14.844 4.48 1 73.31 136 ASN B CA 1
ATOM 2683 C C . ASN B 1 136 ? 7.824 13.852 3.416 1 73.31 136 ASN B C 1
ATOM 2685 O O . ASN B 1 136 ? 7.48 13.992 2.242 1 73.31 136 ASN B O 1
ATOM 2689 N N . PHE B 1 137 ? 8.359 12.766 3.793 1 84.88 137 PHE B N 1
ATOM 2690 C CA . PHE B 1 137 ? 8.867 11.82 2.801 1 84.88 137 PHE B CA 1
ATOM 2691 C C . PHE B 1 137 ? 8.164 10.477 2.914 1 84.88 137 PHE B C 1
ATOM 2693 O O . PHE B 1 137 ? 8.781 9.43 2.725 1 84.88 137 PHE B O 1
ATOM 2700 N N . THR B 1 138 ? 6.902 10.547 3.342 1 91.06 138 THR B N 1
ATOM 2701 C CA . THR B 1 138 ? 6.039 9.375 3.43 1 91.06 138 THR B CA 1
ATOM 2702 C C . THR B 1 138 ? 4.641 9.695 2.914 1 91.06 138 THR B C 1
ATOM 2704 O O . THR B 1 138 ? 4.043 10.703 3.299 1 91.06 138 THR B O 1
ATOM 2707 N N . SER B 1 139 ? 4.211 9 2.041 1 93.06 139 SER B N 1
ATOM 2708 C CA . SER B 1 139 ? 2.826 9.078 1.585 1 93.06 139 SER B CA 1
ATOM 2709 C C . SER B 1 139 ? 2.055 7.812 1.932 1 93.06 139 SER B C 1
ATOM 2711 O O . SER B 1 139 ? 2.588 6.703 1.819 1 93.06 139 SER B O 1
ATOM 2713 N N . LEU B 1 140 ? 0.902 7.973 2.457 1 93.06 140 LEU B N 1
ATOM 2714 C CA . LEU B 1 140 ? 0.015 6.863 2.799 1 93.06 140 LEU B CA 1
ATOM 2715 C C . LEU B 1 140 ? -1.399 7.125 2.293 1 93.06 140 LEU B C 1
ATOM 2717 O O . LEU B 1 140 ? -2.041 8.094 2.701 1 93.06 140 LEU B O 1
ATOM 2721 N N . VAL B 1 141 ? -1.847 6.285 1.432 1 92.56 141 VAL B N 1
ATOM 2722 C CA . VAL B 1 141 ? -3.168 6.422 0.828 1 92.56 141 VAL B CA 1
ATOM 2723 C C . VAL B 1 141 ? -4.008 5.188 1.134 1 92.56 141 VAL B C 1
ATOM 2725 O O . VAL B 1 141 ? -3.592 4.059 0.855 1 92.56 141 VAL B O 1
ATOM 2728 N N . ASP B 1 142 ? -5.031 5.348 1.753 1 92.94 142 ASP B N 1
ATOM 2729 C CA . ASP B 1 142 ? -6.066 4.352 2.02 1 92.94 142 ASP B CA 1
ATOM 2730 C C . ASP B 1 142 ? -7.398 4.762 1.392 1 92.94 142 ASP B C 1
ATOM 2732 O O . ASP B 1 142 ? -8.039 5.711 1.849 1 92.94 142 ASP B O 1
ATOM 2736 N N . ARG B 1 143 ? -7.801 3.994 0.348 1 91.56 143 ARG B N 1
ATOM 2737 C CA . ARG B 1 143 ? -8.977 4.438 -0.396 1 91.56 143 ARG B CA 1
ATOM 2738 C C . ARG B 1 143 ? -9.852 3.254 -0.797 1 91.56 143 ARG B C 1
ATOM 2740 O O . ARG B 1 143 ? -9.359 2.133 -0.941 1 91.56 143 ARG B O 1
ATOM 2747 N N . LYS B 1 144 ? -11.141 3.594 -0.886 1 93.12 144 LYS B N 1
ATOM 2748 C CA . LYS B 1 144 ? -12.094 2.713 -1.555 1 93.12 144 LYS B CA 1
ATOM 2749 C C . LYS B 1 144 ? -12.359 3.178 -2.982 1 93.12 144 LYS B C 1
ATOM 2751 O O . LYS B 1 144 ? -12.648 4.355 -3.215 1 93.12 144 LYS B O 1
ATOM 2756 N N . ILE B 1 145 ? -12.211 2.287 -3.926 1 95.56 145 ILE B N 1
ATOM 2757 C CA . ILE B 1 145 ? -12.5 2.602 -5.32 1 95.56 145 ILE B CA 1
ATOM 2758 C C . ILE B 1 145 ? -13.406 1.527 -5.918 1 95.56 145 ILE B C 1
ATOM 2760 O O . ILE B 1 145 ? -13.758 0.56 -5.238 1 95.56 145 ILE B O 1
ATOM 2764 N N . TYR B 1 146 ? -13.812 1.782 -7.145 1 97.12 146 TYR B N 1
ATOM 2765 C CA . TYR B 1 146 ? -14.75 0.886 -7.812 1 97.12 146 TYR B CA 1
ATOM 2766 C C . TYR B 1 146 ? -14.219 0.466 -9.18 1 97.12 146 TYR B C 1
ATOM 2768 O O . TYR B 1 146 ? -14 1.309 -10.055 1 97.12 146 TYR B O 1
ATOM 2776 N N . LEU B 1 147 ? -14.023 -0.834 -9.32 1 96.94 147 LEU B N 1
ATOM 2777 C CA . LEU B 1 147 ? -13.414 -1.353 -10.539 1 96.94 147 LEU B CA 1
ATOM 2778 C C . LEU B 1 147 ? -14.195 -2.543 -11.078 1 96.94 147 LEU B C 1
ATOM 2780 O O . LEU B 1 147 ? -14.773 -3.314 -10.312 1 96.94 147 LEU B O 1
ATOM 2784 N N . THR B 1 148 ? -14.234 -2.652 -12.438 1 95.25 148 THR B N 1
ATOM 2785 C CA . THR B 1 148 ? -14.453 -3.957 -13.047 1 95.25 148 THR B CA 1
ATOM 2786 C C . THR B 1 148 ? -13.18 -4.797 -13.008 1 95.25 148 THR B C 1
ATOM 2788 O O . THR B 1 148 ? -12.109 -4.293 -12.672 1 95.25 148 THR B O 1
ATOM 2791 N N . THR B 1 149 ? -13.32 -6.066 -13.352 1 90.44 149 THR B N 1
ATOM 2792 C CA . THR B 1 149 ? -12.141 -6.926 -13.406 1 90.44 149 THR B CA 1
ATOM 2793 C C . THR B 1 149 ? -11.133 -6.398 -14.422 1 90.44 149 THR B C 1
ATOM 2795 O O . THR B 1 149 ? -9.922 -6.414 -14.172 1 90.44 149 THR B O 1
ATOM 2798 N N . GLU B 1 150 ? -11.641 -5.957 -15.492 1 93.38 150 GLU B N 1
ATOM 2799 C CA . GLU B 1 150 ? -10.781 -5.406 -16.531 1 93.38 150 GLU B CA 1
ATOM 2800 C C . GLU B 1 150 ? -10.07 -4.145 -16.047 1 93.38 150 GLU B C 1
ATOM 2802 O O . GLU B 1 150 ? -8.883 -3.959 -16.297 1 93.38 150 GLU B O 1
ATOM 2807 N N . GLU B 1 151 ? -10.797 -3.34 -15.367 1 95.19 151 GLU B N 1
ATOM 2808 C CA . GLU B 1 151 ? -10.227 -2.098 -14.859 1 95.19 151 GLU B CA 1
ATOM 2809 C C . GLU B 1 151 ? -9.18 -2.375 -13.781 1 95.19 151 GLU B C 1
ATOM 2811 O O . GLU B 1 151 ? -8.211 -1.623 -13.641 1 95.19 151 GLU B O 1
ATOM 2816 N N . PHE B 1 152 ? -9.406 -3.406 -13.062 1 94.69 152 PHE B N 1
ATOM 2817 C CA . PHE B 1 152 ? -8.414 -3.838 -12.086 1 94.69 152 PHE B CA 1
ATOM 2818 C C . PHE B 1 152 ? -7.082 -4.133 -12.758 1 94.69 152 PHE B C 1
ATOM 2820 O O . PHE B 1 152 ? -6.035 -3.67 -12.305 1 94.69 152 PHE B O 1
ATOM 2827 N N . GLU B 1 153 ? -7.113 -4.859 -13.812 1 91.25 153 GLU B N 1
ATOM 2828 C CA . GLU B 1 153 ? -5.906 -5.184 -14.562 1 91.25 153 GLU B CA 1
ATOM 2829 C C . GLU B 1 153 ? -5.266 -3.932 -15.148 1 91.25 153 GLU B C 1
ATOM 2831 O O . GLU B 1 153 ? -4.039 -3.789 -15.133 1 91.25 153 GLU B O 1
ATOM 2836 N N . GLU B 1 154 ? -6.102 -3.096 -15.602 1 94.31 154 GLU B N 1
ATOM 2837 C CA . GLU B 1 154 ? -5.617 -1.847 -16.188 1 94.31 154 GLU B CA 1
ATOM 2838 C C . GLU B 1 154 ? -4.918 -0.987 -15.133 1 94.31 154 GLU B C 1
ATOM 2840 O O . GLU B 1 154 ? -3.832 -0.457 -15.383 1 94.31 154 GLU B O 1
ATOM 2845 N N . LEU B 1 155 ? -5.516 -0.851 -14 1 95.81 155 LEU B N 1
ATOM 2846 C CA . LEU B 1 155 ? -4.953 -0.066 -12.906 1 95.81 155 LEU B CA 1
ATOM 2847 C C . LEU B 1 155 ? -3.594 -0.618 -12.484 1 95.81 155 LEU B C 1
ATOM 2849 O O . LEU B 1 155 ? -2.625 0.134 -12.359 1 95.81 155 LEU B O 1
ATOM 2853 N N . ASN B 1 156 ? -3.547 -1.918 -12.281 1 93 156 ASN B N 1
ATOM 2854 C CA . ASN B 1 156 ? -2.295 -2.553 -11.883 1 93 156 ASN B CA 1
ATOM 2855 C C . ASN B 1 156 ? -1.205 -2.354 -12.93 1 93 156 ASN B C 1
ATOM 2857 O O . ASN B 1 156 ? -0.039 -2.15 -12.586 1 93 156 ASN B O 1
ATOM 2861 N N . GLY B 1 157 ? -1.618 -2.463 -14.188 1 92.88 157 GLY B N 1
ATOM 2862 C CA . GLY B 1 157 ? -0.682 -2.199 -15.266 1 92.88 157 GLY B CA 1
ATOM 2863 C C . GLY B 1 157 ? -0.135 -0.784 -15.25 1 92.88 157 GLY B C 1
ATOM 2864 O O . GLY B 1 157 ? 1.063 -0.573 -15.453 1 92.88 157 GLY B O 1
ATOM 2865 N N . GLN B 1 158 ? -0.996 0.163 -14.992 1 95.19 158 GLN B N 1
ATOM 2866 C CA . GLN B 1 158 ? -0.592 1.564 -14.938 1 95.19 158 GLN B CA 1
ATOM 2867 C C . GLN B 1 158 ? 0.386 1.811 -13.797 1 95.19 158 GLN B C 1
ATOM 2869 O O . GLN B 1 158 ? 1.404 2.482 -13.977 1 95.19 158 GLN B O 1
ATOM 2874 N N . ILE B 1 159 ? 0.103 1.261 -12.633 1 94.62 159 ILE B N 1
ATOM 2875 C CA . ILE B 1 159 ? 0.959 1.443 -11.461 1 94.62 159 ILE B CA 1
ATOM 2876 C C . ILE B 1 159 ? 2.32 0.8 -11.719 1 94.62 159 ILE B C 1
ATOM 2878 O O . ILE B 1 159 ? 3.359 1.397 -11.422 1 94.62 159 ILE B O 1
ATOM 2882 N N . LYS B 1 160 ? 2.32 -0.333 -12.297 1 92.38 160 LYS B N 1
ATOM 2883 C CA . LYS B 1 160 ? 3.564 -1.021 -12.633 1 92.38 160 LYS B CA 1
ATOM 2884 C C . LYS B 1 160 ? 4.434 -0.168 -13.555 1 92.38 160 LYS B C 1
ATOM 2886 O O . LYS B 1 160 ? 5.641 -0.048 -13.344 1 92.38 160 LYS B O 1
ATOM 2891 N N . GLU B 1 161 ? 3.811 0.327 -14.523 1 93.75 161 GLU B N 1
ATOM 2892 C CA . GLU B 1 161 ? 4.539 1.131 -15.5 1 93.75 161 GLU B CA 1
ATOM 2893 C C . GLU B 1 161 ? 5.176 2.354 -14.836 1 93.75 161 GLU B C 1
ATOM 2895 O O . GLU B 1 161 ? 6.309 2.719 -15.164 1 93.75 161 GLU B O 1
ATOM 2900 N N . ILE B 1 162 ? 4.441 2.922 -14 1 95.5 162 ILE B N 1
ATOM 2901 C CA . ILE B 1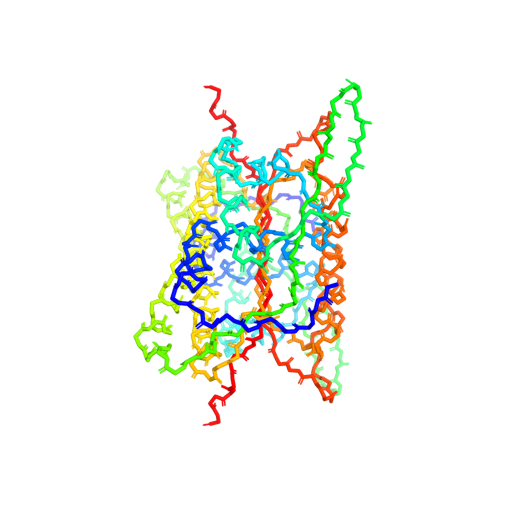 162 ? 4.961 4.086 -13.289 1 95.5 162 ILE B CA 1
ATOM 2902 C C . ILE B 1 162 ? 6.172 3.682 -12.453 1 95.5 162 ILE B C 1
ATOM 2904 O O . ILE B 1 162 ? 7.215 4.34 -12.5 1 95.5 162 ILE B O 1
ATOM 2908 N N . LEU B 1 163 ? 6.078 2.615 -11.711 1 94.31 163 LEU B N 1
ATOM 2909 C CA . LEU B 1 163 ? 7.141 2.184 -10.812 1 94.31 163 LEU B CA 1
ATOM 2910 C C . LEU B 1 163 ? 8.367 1.725 -11.594 1 94.31 163 LEU B C 1
ATOM 2912 O O . LEU B 1 163 ? 9.5 1.924 -11.156 1 94.31 163 LEU B O 1
ATOM 2916 N N . TYR B 1 164 ? 8.125 1.158 -12.742 1 91.69 164 TYR B N 1
ATOM 2917 C CA . TYR B 1 164 ? 9.203 0.642 -13.586 1 91.69 164 TYR B CA 1
ATOM 2918 C C . TYR B 1 164 ? 10.172 1.749 -13.969 1 91.69 164 TYR B C 1
ATOM 2920 O O . TYR B 1 164 ? 11.383 1.519 -14.055 1 91.69 164 TYR B O 1
ATOM 2928 N N . LYS B 1 165 ? 9.688 2.92 -14.094 1 95.12 165 LYS B N 1
ATOM 2929 C CA . LYS B 1 165 ? 10.5 4.07 -14.484 1 95.12 165 LYS B CA 1
ATOM 2930 C C . LYS B 1 165 ? 11.547 4.391 -13.422 1 95.12 165 LYS B C 1
ATOM 2932 O O . LYS B 1 165 ? 12.57 5.016 -13.719 1 95.12 165 LYS B O 1
ATOM 2937 N N . TYR B 1 166 ? 11.297 3.945 -12.227 1 96.31 166 TYR B N 1
ATOM 2938 C CA . TYR B 1 166 ? 12.133 4.406 -11.125 1 96.31 166 TYR B CA 1
ATOM 2939 C C . TYR B 1 166 ? 12.867 3.24 -10.469 1 96.31 166 TYR B C 1
ATOM 2941 O O . TYR B 1 166 ? 13.367 3.363 -9.352 1 96.31 166 TYR B O 1
ATOM 2949 N N . GLU B 1 167 ? 12.953 2.119 -11.109 1 91.94 167 GLU B N 1
ATOM 2950 C CA . GLU B 1 167 ? 13.523 0.917 -10.508 1 91.94 167 GLU B CA 1
ATOM 2951 C C . GLU B 1 167 ? 15.047 0.974 -10.492 1 91.94 167 GLU B C 1
ATOM 2953 O O . GLU B 1 167 ? 15.688 0.319 -9.672 1 91.94 167 GLU B O 1
ATOM 2958 N N . LYS B 1 168 ? 15.609 1.744 -11.391 1 92.31 168 LYS B N 1
ATOM 2959 C CA . LYS B 1 168 ? 17.062 1.811 -11.492 1 92.31 168 LYS B CA 1
ATOM 2960 C C . LYS B 1 168 ? 17.625 2.986 -10.695 1 92.31 168 LYS B C 1
ATOM 2962 O O . LYS B 1 168 ? 17.047 4.074 -10.703 1 92.31 168 LYS B O 1
ATOM 2967 N N . LYS B 1 169 ? 18.734 2.742 -10.07 1 94.06 169 LYS B N 1
ATOM 2968 C CA . LYS B 1 169 ? 19.406 3.801 -9.32 1 94.06 169 LYS B CA 1
ATOM 2969 C C . LYS B 1 169 ? 20.031 4.828 -10.266 1 94.06 169 LYS B C 1
ATOM 2971 O O . LYS B 1 169 ? 20.641 4.465 -11.273 1 94.06 169 LYS B O 1
ATOM 2976 N N . ARG B 1 170 ? 19.766 6.078 -9.969 1 95.75 170 ARG B N 1
ATOM 2977 C CA . ARG B 1 170 ? 20.359 7.203 -10.688 1 95.75 170 ARG B CA 1
ATOM 2978 C C . ARG B 1 170 ? 21.047 8.164 -9.727 1 95.75 170 ARG B C 1
ATOM 2980 O O . ARG B 1 170 ? 20.812 8.133 -8.523 1 95.75 170 ARG B O 1
ATOM 2987 N N . GLU B 1 171 ? 21.969 8.906 -10.336 1 94.75 171 GLU B N 1
ATOM 2988 C CA . GLU B 1 171 ? 22.641 9.914 -9.523 1 94.75 171 GLU B CA 1
ATOM 2989 C C . GLU B 1 171 ? 21.641 10.906 -8.938 1 94.75 171 GLU B C 1
ATOM 2991 O O . GLU B 1 171 ? 20.734 11.352 -9.625 1 94.75 171 GLU B O 1
ATOM 2996 N N . GLY B 1 172 ? 21.844 11.219 -7.617 1 95.12 172 GLY B N 1
ATOM 2997 C CA . GLY B 1 172 ? 21.031 12.234 -6.965 1 95.12 172 GLY B CA 1
ATOM 2998 C C . GLY B 1 172 ? 19.719 11.68 -6.414 1 95.12 172 GLY B C 1
ATOM 2999 O O . GLY B 1 172 ? 18.922 12.422 -5.836 1 95.12 172 GLY B O 1
ATOM 3000 N N . THR B 1 173 ? 19.531 10.359 -6.57 1 95.56 173 THR B N 1
ATOM 3001 C CA . THR B 1 173 ? 18.281 9.773 -6.082 1 95.56 173 THR B CA 1
ATOM 3002 C C . THR B 1 173 ? 18.516 9.062 -4.75 1 95.56 173 THR B C 1
ATOM 3004 O O . THR B 1 173 ? 19.625 8.648 -4.441 1 95.56 173 THR B O 1
ATOM 3007 N N . ASP B 1 174 ? 17.469 9.031 -4.004 1 94.88 174 ASP B N 1
ATOM 3008 C CA . ASP B 1 174 ? 17.422 8.25 -2.773 1 94.88 174 ASP B CA 1
ATOM 3009 C C . ASP B 1 174 ? 16.625 6.965 -2.963 1 94.88 174 ASP B C 1
ATOM 3011 O O . ASP B 1 174 ? 15.812 6.867 -3.887 1 94.88 174 ASP B O 1
ATOM 3015 N N . SER B 1 175 ? 16.875 6.035 -2.07 1 95.69 175 SER B N 1
ATOM 3016 C CA . SER B 1 175 ? 16.125 4.789 -2.068 1 95.69 175 SER B CA 1
ATOM 3017 C C . SER B 1 175 ? 14.773 4.961 -1.362 1 95.69 175 SER B C 1
ATOM 3019 O O . SER B 1 175 ? 14.703 5.578 -0.297 1 95.69 175 SER B O 1
ATOM 3021 N N . TRP B 1 176 ? 13.773 4.402 -2.018 1 96.5 176 TRP B N 1
ATOM 3022 C CA . TRP B 1 176 ? 12.414 4.496 -1.489 1 96.5 176 TRP B CA 1
ATOM 3023 C C . TRP B 1 176 ? 11.742 3.129 -1.468 1 96.5 176 TRP B C 1
ATOM 3025 O O . TRP B 1 176 ? 11.977 2.301 -2.352 1 96.5 176 TRP B O 1
ATOM 3035 N N . HIS B 1 177 ? 10.891 2.969 -0.46 1 96.38 177 HIS B N 1
ATOM 3036 C CA . HIS B 1 177 ? 10.062 1.775 -0.322 1 96.38 177 HIS B CA 1
ATOM 3037 C C . HIS B 1 177 ? 8.648 2.025 -0.827 1 96.38 177 HIS B C 1
ATOM 3039 O O . HIS B 1 177 ? 8.023 3.025 -0.466 1 96.38 177 HIS B O 1
ATOM 3045 N N . VAL B 1 178 ? 8.188 1.121 -1.697 1 96.75 178 VAL B N 1
ATOM 3046 C CA . VAL B 1 178 ? 6.812 1.2 -2.178 1 96.75 178 VAL B CA 1
ATOM 3047 C C . VAL B 1 178 ? 6.055 -0.067 -1.786 1 96.75 178 VAL B C 1
ATOM 3049 O O . VAL B 1 178 ? 6.535 -1.18 -2.012 1 96.75 178 VAL B O 1
ATOM 3052 N N . PHE B 1 179 ? 4.977 0.096 -1.203 1 97.56 179 PHE B N 1
ATOM 3053 C CA . PHE B 1 179 ? 4.039 -0.967 -0.868 1 97.56 179 PHE B CA 1
ATOM 3054 C C . PHE B 1 179 ? 2.646 -0.648 -1.401 1 97.56 179 PHE B C 1
ATOM 3056 O O . PHE B 1 179 ? 2.023 0.33 -0.981 1 97.56 179 PHE B O 1
ATOM 3063 N N . ASN B 1 180 ? 2.158 -1.422 -2.299 1 97.12 180 ASN B N 1
ATOM 3064 C CA . ASN B 1 180 ? 0.872 -1.185 -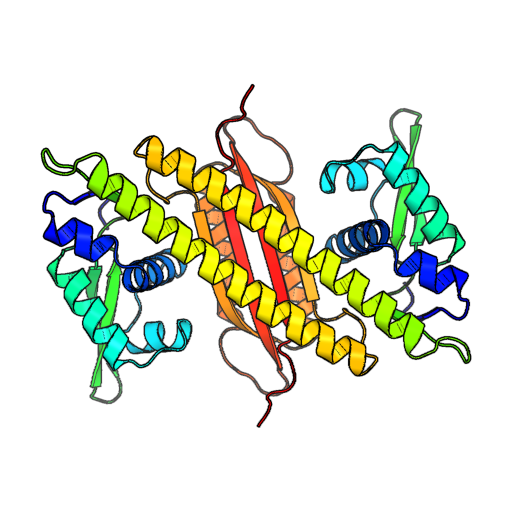2.943 1 97.12 180 ASN B CA 1
ATOM 3065 C C . ASN B 1 180 ? 0 -2.438 -2.934 1 97.12 180 ASN B C 1
ATOM 3067 O O . ASN B 1 180 ? 0.425 -3.498 -3.396 1 97.12 180 ASN B O 1
ATOM 3071 N N . VAL B 1 181 ? -1.153 -2.285 -2.395 1 97.25 181 VAL B N 1
ATOM 3072 C CA . VAL B 1 181 ? -2.115 -3.381 -2.354 1 97.25 181 VAL B CA 1
ATOM 3073 C C . VAL B 1 181 ? -3.436 -2.932 -2.98 1 97.25 181 VAL B C 1
ATOM 3075 O O . VAL B 1 181 ? -3.941 -1.851 -2.67 1 97.25 181 VAL B O 1
ATOM 3078 N N . VAL B 1 182 ? -3.951 -3.67 -3.881 1 96.62 182 VAL B N 1
ATOM 3079 C CA . VAL B 1 182 ? -5.305 -3.539 -4.406 1 96.62 182 VAL B CA 1
ATOM 3080 C C . VAL B 1 182 ? -6.062 -4.852 -4.215 1 96.62 182 VAL B C 1
ATOM 3082 O O . VAL B 1 182 ? -5.617 -5.906 -4.68 1 96.62 182 VAL B O 1
ATOM 3085 N N . CYS B 1 183 ? -7.152 -4.801 -3.553 1 96.06 183 CYS B N 1
ATOM 3086 C CA . CYS B 1 183 ? -7.863 -6.023 -3.188 1 96.06 183 CYS B CA 1
ATOM 3087 C C . CYS B 1 183 ? -9.375 -5.828 -3.297 1 96.06 183 CYS B C 1
ATOM 3089 O O . CYS B 1 183 ? -9.914 -4.836 -2.801 1 96.06 183 CYS B O 1
ATOM 3091 N N . LYS B 1 184 ? -9.984 -6.766 -3.949 1 94.12 184 LYS B N 1
ATOM 3092 C CA . LYS B 1 184 ? -11.438 -6.727 -4.023 1 94.12 184 LYS B CA 1
ATOM 3093 C C . LYS B 1 184 ? -12.062 -6.906 -2.643 1 94.12 184 LYS B C 1
ATOM 3095 O O . LYS B 1 184 ? -11.656 -7.777 -1.877 1 94.12 184 LYS B O 1
ATOM 3100 N N . ASP B 1 185 ? -13.016 -6.012 -2.369 1 91.19 185 ASP B N 1
ATOM 3101 C CA . ASP B 1 185 ? -13.688 -6.109 -1.079 1 91.19 185 ASP B CA 1
ATOM 3102 C C . ASP B 1 185 ? -14.531 -7.379 -0.994 1 91.19 185 ASP B C 1
ATOM 3104 O O . ASP B 1 185 ? -15.055 -7.855 -2.004 1 91.19 185 ASP B O 1
ATOM 3108 N N . GLY B 1 186 ? -14.508 -7.973 0.177 1 77.88 186 GLY B N 1
ATOM 3109 C CA . GLY B 1 186 ? -15.352 -9.141 0.38 1 77.88 186 GLY B CA 1
ATOM 3110 C C . GLY B 1 186 ? -16.828 -8.828 0.235 1 77.88 186 GLY B C 1
ATOM 3111 O O . GLY B 1 186 ? -17.234 -7.664 0.189 1 77.88 186 GLY B O 1
ATOM 3112 N N . GLU B 1 187 ? -17.719 -9.734 -0.215 1 63.12 187 GLU B N 1
ATOM 3113 C CA . GLU B 1 187 ? -19.172 -9.578 -0.358 1 63.12 187 GLU B CA 1
ATOM 3114 C C . GLU B 1 187 ? -19.781 -8.906 0.869 1 63.12 187 GLU B C 1
ATOM 3116 O O . GLU B 1 187 ? -19.312 -9.125 1.993 1 63.12 187 GLU B O 1
ATOM 3121 N N . ASP B 1 188 ? -20.219 -7.566 0.675 1 47.59 188 ASP B N 1
ATOM 3122 C CA . ASP B 1 188 ? -21 -6.812 1.653 1 47.59 188 ASP B CA 1
ATOM 3123 C C . ASP B 1 188 ? -21.812 -7.742 2.541 1 47.59 188 ASP B C 1
ATOM 3125 O O . ASP B 1 188 ? -22.578 -8.57 2.041 1 47.59 188 ASP B O 1
ATOM 3129 N N . LYS B 1 189 ? -21.328 -8.188 3.689 1 39.94 189 LYS B N 1
ATOM 3130 C CA . LYS B 1 189 ? -22.484 -8.508 4.531 1 39.94 189 LYS B CA 1
ATOM 3131 C C . LYS B 1 189 ? -23.516 -7.391 4.504 1 39.94 189 LYS B C 1
ATOM 3133 O O . LYS B 1 189 ? -23.188 -6.23 4.766 1 39.94 189 LYS B O 1
ATOM 3138 N N . LYS B 1 190 ? -24.609 -7.523 3.754 1 27.81 190 LYS B N 1
ATOM 3139 C CA . LYS B 1 190 ? -25.875 -6.832 3.957 1 27.81 190 LYS B CA 1
ATOM 3140 C C . LYS B 1 190 ? -26.312 -6.906 5.414 1 27.81 190 LYS B C 1
ATOM 3142 O O . LYS B 1 190 ? -26.266 -7.977 6.027 1 27.81 190 LYS B O 1
#

Foldseek 3Di:
DAAEDEQADPLLLVLCLALVLVLLQVVQLLLVFWDFLVRSCVVVVHDSVVSVVSQVSCVVSQQKHFDDWDQDPNDITTTMHGNHPYYHHDYPPCDVVSVVSSVVSVVVNVVVLVVVVVVVLVVVQVVCVVVVHHPVQDDDDDDDDDDDPVVVVVVSVVVSVVVVVVPDDDPPDDDDDDDDDDDDDDPPPD/DAAEDEQADPLLLVLCLALVLVLLQVVQLLLVFWDFLVRSCVVVVHDSVVSVVSQVSCVVSQQKHFDDWDQDPNDITTTMHGNHNYYHHDYPPCDVVSVVSSVVSVVVNVVVLVVVVVVVLCVVQVVCVVVVHHPVQDDDDDDDDDDDPVVVVVVSVVVSVVVVVVPDDDPPDDDDDDDDDDDDDDPPPD

pLDDT: mean 89.4, std 10.56, range [27.8, 97.75]

Solvent-accessible surface area (backbone atoms only — not comparable to full-atom values): 20505 Å² total; per-residue (Å²): 115,41,66,69,42,74,35,64,45,70,65,35,46,53,57,56,38,33,48,70,47,39,50,51,50,45,48,43,60,66,61,74,48,66,41,32,53,62,55,50,12,60,66,67,71,49,58,47,69,62,43,45,54,51,49,52,53,34,35,74,56,59,48,30,40,82,74,49,73,44,77,53,94,88,39,78,44,54,25,33,37,63,40,37,72,38,67,41,87,41,40,92,80,59,37,74,60,54,54,49,50,37,49,50,28,52,48,49,45,52,50,50,55,52,49,52,51,49,49,52,48,49,50,21,49,52,52,33,49,74,70,70,38,64,72,76,55,53,46,65,45,70,46,68,30,32,38,37,76,67,50,46,54,48,50,54,51,53,53,46,55,59,51,59,74,23,52,59,85,52,91,85,42,42,56,25,41,36,40,38,35,42,30,50,53,52,82,74,83,125,113,41,67,68,41,72,36,65,45,71,65,38,46,53,56,56,38,32,49,71,47,39,50,50,51,45,50,43,58,69,61,74,49,66,41,32,53,60,54,51,11,62,67,67,72,51,59,46,68,62,43,45,55,51,50,52,54,34,34,75,56,59,47,30,40,84,75,49,73,44,77,52,96,87,40,77,44,55,24,34,37,61,41,36,72,37,68,40,87,41,41,92,79,59,37,76,60,55,55,48,50,38,50,51,27,53,49,49,44,52,50,50,55,52,50,52,50,49,50,52,48,48,52,21,49,50,53,33,49,73,71,71,37,62,73,77,55,52,46,66,46,70,45,69,31,33,36,38,75,67,50,47,54,49,51,53,51,51,54,47,56,58,52,58,76,23,51,58,84,51,92,86,42,44,56,26,41,36,40,39,36,41,31,51,54,52,81,73,82,125

Sequence (380 aa):
MKDIVKLTTLEQIKTYSDPYRLKIITLIRNNKEPLTVKEIADKLEEVPAKVHYHIKKLEKAGIIELVRTKEIKGIIAKYYYLTANSYELVGENINEHSKKIYKSQVLTVINEFYEKSKNMVMDSVSERINKGNDINFTSLVDRKIYLTTEEFEELNGQIKEILYKYEKKREGTDSWHVFNVVCKDGEDKKMKDIVKLTTLEQIKTYSDPYRLKIITLIRNNKEPLTVKEIADKLEEVPAKVHYHIKKLEKAGIIELVRTKEIKGIIAKYYYLTANSYELVGENINEHSKKIYKSQVLTVINEFYEKSKNMVMDSVSERINKGNDINFTSLVDRKIYLTTEEFEELNGQIKEILYKYEKKREGTDSWHVFNVVCKDGEDKK

Radius of gyration: 22.99 Å; Cα contacts (8 Å, |Δi|>4): 575; chains: 2; bounding box: 56×64×51 Å

Secondary structure (DSSP, 8-state):
-EEEEEE-SHHHHHHHH-HHHHHHHHHHHHHTS-B-HHHHHHHHT--HHHHHHHHHHHHHTTSEEEEEEEEETTEEEEEEEESEEEEEE--TT--HHHHHHHHHHHHHHHHHHHHHHHHHHHHHHHHHHHTT--STTEEEEEEEEEE-HHHHHHHHHHHHHHHHTT-S--TT-EEEEEEEEEEEPP----/-EEEEEE-SHHHHHHHH-HHHHHHHHHHHHHTS-B-HHHHHHHHT--HHHHHHHHHHHHHTTSEEEEEEEEETTEEEEEEEESEEEEEE--TT--HHHHHHHHHHHHHHHHHHHHHHHHHHHHHHHHHHHTT--STTEEEEEEEEEE-HHHHHHHHHHHHHHHHTTSS--TTPEEEEEEEEEEEPP----

InterPro domains:
  IPR001845 HTH ArsR-type DNA-binding domain [PS50987] (1-97)
  IPR001845 HTH ArsR-type DNA-binding domain [SM00418] (11-92)
  IPR011991 ArsR-like helix-turn-helix domain [cd00090] (13-85)
  IPR036388 Winged helix-like DNA-binding domain superfamily [G3DSA:1.10.10.10] (5-87)
  IPR036390 Winged helix DNA-binding domain superfamily [SSF46785] (1-101)

Nearest PDB structures (foldseek):
  2cwe-assembly1_A  TM=5.415E-01  e=1.135E-07  Pyrococcus horikoshii OT3
  4g6q-assembly2_B  TM=5.064E-01  e=8.074E-07  Kribbella flavida DSM 17836
  4g6q-assembly1_A  TM=4.974E-01  e=2.926E-06  Kribbella flavida DSM 17836
  5f7q-assembly1_J  TM=8.048E-01  e=7.052E-03  Listeria monocytogenes EGD-e
  3r0a-assembly1_A  TM=6.451E-01  e=3.379E-03  Methanosarcina mazei